Protein AF-A0A7V8B0W5-F1 (afdb_monomer_lite)

pLDDT: mean 86.21, std 17.68, range [22.11, 98.44]

Sequence (234 aa):
MDTPLQASGVALNSQSFADGLKARSLDRKLLKKERTKYLLLTAATNLLSREPSAKISIEKVLEETGLSRGTFYNHYKDVDGLLVNLLETFLNMTWGSREPIRKKTGEVNAYQLLYETNLAFCYAYREHSHIYALFNEISSTNKGLIRIREQMNNDWVARNVKHIEKRRQNSFDTIERCQIEGKFRMLIAMTIETLRERFVHGDAFLVERYEELEDLASALSEIWWKIISEYYTI

Structure (mmCIF, N/CA/C/O backbone):
data_AF-A0A7V8B0W5-F1
#
_entry.id   AF-A0A7V8B0W5-F1
#
loop_
_atom_site.group_PDB
_atom_site.id
_atom_site.type_symbol
_atom_site.label_atom_id
_atom_site.label_alt_id
_atom_site.label_comp_id
_atom_site.label_asym_id
_atom_site.label_entity_id
_atom_site.label_seq_id
_atom_site.pdbx_PDB_ins_code
_atom_site.Cartn_x
_atom_site.Cartn_y
_atom_site.Cartn_z
_atom_site.occupancy
_atom_site.B_iso_or_equiv
_atom_site.auth_seq_id
_atom_site.auth_comp_id
_atom_site.auth_asym_id
_atom_site.auth_atom_id
_atom_site.pdbx_PDB_model_num
ATOM 1 N N . MET A 1 1 ? -7.060 -26.012 -0.644 1.00 26.92 1 MET A N 1
ATOM 2 C CA . MET A 1 1 ? -5.776 -26.028 0.091 1.00 26.92 1 MET A CA 1
ATOM 3 C C . MET A 1 1 ? -4.899 -25.054 -0.655 1.00 26.92 1 MET A C 1
ATOM 5 O O . MET A 1 1 ? -4.290 -25.437 -1.644 1.00 26.92 1 MET A O 1
ATOM 9 N N . ASP A 1 2 ? -4.957 -23.790 -0.255 1.00 27.38 2 ASP A N 1
ATOM 10 C CA . ASP A 1 2 ? -4.338 -22.701 -1.002 1.00 27.38 2 ASP A CA 1
ATOM 11 C C . ASP A 1 2 ? -2.894 -22.564 -0.542 1.00 27.38 2 ASP A C 1
ATOM 13 O O . ASP A 1 2 ? -2.599 -22.112 0.565 1.00 27.38 2 ASP A O 1
ATOM 17 N N . THR A 1 3 ? -1.984 -23.057 -1.374 1.00 22.11 3 THR A N 1
ATOM 18 C CA . THR A 1 3 ? -0.550 -22.871 -1.192 1.00 22.11 3 THR A CA 1
ATOM 19 C C . THR A 1 3 ? -0.257 -21.373 -1.305 1.00 22.11 3 THR A C 1
ATOM 21 O O . THR A 1 3 ? -0.639 -20.777 -2.314 1.00 22.11 3 THR A O 1
ATOM 24 N N . PRO A 1 4 ? 0.422 -20.736 -0.334 1.00 26.20 4 PRO A N 1
ATOM 25 C CA . PRO A 1 4 ? 0.836 -19.349 -0.485 1.00 26.20 4 PRO A CA 1
ATOM 26 C C . PRO A 1 4 ? 1.721 -19.249 -1.728 1.00 26.20 4 PRO A C 1
ATOM 28 O O . PRO A 1 4 ? 2.765 -19.908 -1.783 1.00 26.20 4 PRO A O 1
ATOM 31 N N . LEU A 1 5 ? 1.318 -18.459 -2.730 1.00 29.61 5 LEU A N 1
ATOM 32 C CA . LEU A 1 5 ? 2.209 -18.115 -3.833 1.00 29.61 5 LEU A CA 1
ATOM 33 C C . LEU A 1 5 ? 3.420 -17.401 -3.224 1.00 29.61 5 LEU A C 1
ATOM 35 O O . LEU A 1 5 ? 3.357 -16.231 -2.846 1.00 29.61 5 LEU A O 1
ATOM 39 N N . GLN A 1 6 ? 4.544 -18.108 -3.129 1.00 28.95 6 GLN A N 1
ATOM 40 C CA . GLN A 1 6 ? 5.846 -17.487 -2.929 1.00 28.95 6 GLN A CA 1
ATOM 41 C C . GLN A 1 6 ? 6.223 -16.791 -4.243 1.00 28.95 6 GLN A C 1
ATOM 43 O O . GLN A 1 6 ? 6.986 -17.316 -5.058 1.00 28.95 6 GLN A O 1
ATOM 48 N N . ALA A 1 7 ? 5.630 -15.615 -4.472 1.00 32.75 7 ALA A N 1
ATOM 49 C CA . ALA A 1 7 ? 5.975 -14.735 -5.579 1.00 32.75 7 ALA A CA 1
ATOM 50 C C . ALA A 1 7 ? 7.487 -14.467 -5.530 1.00 32.75 7 ALA A C 1
ATOM 52 O O . ALA A 1 7 ? 8.058 -14.031 -4.528 1.00 32.75 7 ALA A O 1
ATOM 53 N N . SER A 1 8 ? 8.174 -14.851 -6.599 1.00 33.59 8 SER A N 1
ATOM 54 C CA . SER A 1 8 ? 9.585 -15.227 -6.555 1.00 33.59 8 SER A CA 1
ATOM 55 C C . SER A 1 8 ? 10.574 -14.060 -6.676 1.00 33.59 8 SER A C 1
ATOM 57 O O . SER A 1 8 ? 11.684 -14.230 -7.190 1.00 33.59 8 SER A O 1
ATOM 59 N N . GLY A 1 9 ? 10.195 -12.915 -6.113 1.00 35.00 9 GLY A N 1
ATOM 60 C CA . GLY A 1 9 ? 10.903 -11.637 -6.195 1.00 35.00 9 GLY A CA 1
ATOM 61 C C . GLY A 1 9 ? 10.255 -10.538 -5.348 1.00 35.00 9 GLY A C 1
ATOM 62 O O . GLY A 1 9 ? 10.933 -9.601 -4.925 1.00 35.00 9 GLY A O 1
ATOM 63 N N . VAL A 1 10 ? 8.976 -10.699 -5.004 1.00 37.47 10 VAL A N 1
ATOM 64 C CA . VAL A 1 10 ? 8.269 -9.903 -4.002 1.00 37.47 10 VAL A CA 1
ATOM 65 C C . VAL A 1 10 ? 7.657 -10.878 -3.014 1.00 37.47 10 VAL A C 1
ATOM 67 O O . VAL A 1 10 ? 6.724 -11.592 -3.360 1.00 37.47 10 VAL A O 1
ATOM 70 N N . ALA A 1 11 ? 8.157 -10.911 -1.780 1.00 35.81 11 ALA A N 1
ATOM 71 C CA . ALA A 1 11 ? 7.399 -11.527 -0.704 1.00 35.81 11 ALA A CA 1
ATOM 72 C C . ALA A 1 11 ? 6.159 -10.650 -0.501 1.00 35.81 11 ALA A C 1
ATOM 74 O O . ALA A 1 11 ? 6.195 -9.669 0.241 1.00 35.81 11 ALA A O 1
ATOM 75 N N . LEU A 1 12 ? 5.073 -10.969 -1.208 1.00 43.28 12 LEU A N 1
ATOM 76 C CA . LEU A 1 12 ? 3.749 -10.697 -0.686 1.00 43.28 12 LEU A CA 1
ATOM 77 C C . LEU A 1 12 ? 3.740 -11.416 0.650 1.00 43.28 12 LEU A C 1
ATOM 79 O O . LEU A 1 12 ? 3.829 -12.643 0.699 1.00 43.28 12 LEU A O 1
ATOM 83 N N . ASN A 1 13 ? 3.803 -10.651 1.733 1.00 43.72 13 ASN A N 1
ATOM 84 C CA . ASN A 1 13 ? 3.698 -11.229 3.054 1.00 43.72 13 ASN A CA 1
ATOM 85 C C . ASN A 1 13 ? 2.380 -12.008 3.035 1.00 43.72 13 ASN A C 1
ATOM 87 O O . ASN A 1 13 ? 1.325 -11.409 2.867 1.00 43.72 13 ASN A O 1
ATOM 91 N N . SER A 1 14 ? 2.438 -13.339 3.128 1.00 38.09 14 SER A N 1
ATOM 92 C CA . SER A 1 14 ? 1.258 -14.210 2.992 1.00 38.09 14 SER A CA 1
ATOM 93 C C . SER A 1 14 ? 0.263 -14.038 4.143 1.00 38.09 14 SER A C 1
ATOM 95 O O . SER A 1 14 ? -0.734 -14.745 4.237 1.00 38.09 14 SER A O 1
ATOM 97 N N . GLN A 1 15 ? 0.583 -13.138 5.067 1.00 54.34 15 GLN A N 1
ATOM 98 C CA . GLN A 1 15 ? -0.247 -12.716 6.161 1.00 54.34 15 GLN A CA 1
ATOM 99 C C . GLN A 1 15 ? -0.965 -11.434 5.735 1.00 54.34 15 GLN A C 1
ATOM 101 O O . GLN A 1 15 ? -0.315 -10.412 5.505 1.00 54.34 15 GLN A O 1
ATOM 106 N N . SER A 1 16 ? -2.297 -11.496 5.664 1.00 76.56 16 SER A N 1
ATOM 107 C CA . SER A 1 16 ? -3.157 -10.323 5.483 1.00 76.56 16 SER A CA 1
ATOM 108 C C . SER A 1 16 ? -2.696 -9.185 6.400 1.00 76.56 16 SER A C 1
ATOM 110 O O . SER A 1 16 ? -2.317 -9.420 7.552 1.00 76.56 16 SER A O 1
ATOM 112 N N . PHE A 1 17 ? -2.744 -7.938 5.922 1.00 87.06 17 PHE A N 1
ATOM 113 C CA . PHE A 1 17 ? -2.426 -6.761 6.738 1.00 87.06 17 PHE A CA 1
ATOM 114 C C . PHE A 1 17 ? -3.117 -6.799 8.116 1.00 87.06 17 PHE A C 1
ATOM 116 O O . PHE A 1 17 ? -2.477 -6.535 9.138 1.00 87.06 17 PHE A O 1
ATOM 123 N N . ALA A 1 18 ? -4.387 -7.218 8.160 1.00 87.56 18 ALA A N 1
ATOM 124 C CA . ALA A 1 18 ? -5.150 -7.366 9.397 1.00 87.56 18 ALA A CA 1
ATOM 125 C C . ALA A 1 18 ? -4.542 -8.415 10.345 1.00 87.56 18 ALA A C 1
ATOM 127 O O . ALA A 1 18 ? -4.432 -8.176 11.549 1.00 87.56 18 ALA A O 1
ATOM 128 N N . ASP A 1 19 ? -4.081 -9.548 9.814 1.00 89.19 19 ASP A N 1
ATOM 129 C CA . ASP A 1 19 ? -3.427 -10.593 10.603 1.00 89.19 19 ASP A CA 1
ATOM 130 C C . ASP A 1 19 ? -2.073 -10.123 11.144 1.00 89.19 19 ASP A C 1
ATOM 132 O O . ASP A 1 19 ? -1.725 -10.428 12.286 1.00 89.19 19 ASP A O 1
ATOM 136 N N . GLY A 1 20 ? -1.326 -9.339 10.362 1.00 90.62 20 GLY A N 1
ATOM 137 C CA . GLY A 1 20 ? -0.073 -8.727 10.804 1.00 90.62 20 GLY A CA 1
ATOM 138 C C . GLY A 1 20 ? -0.286 -7.742 11.959 1.00 90.62 20 GLY A C 1
ATOM 139 O O . GLY A 1 20 ? 0.453 -7.768 12.948 1.00 90.62 20 GLY A O 1
ATOM 140 N N . LEU A 1 21 ? -1.329 -6.908 11.880 1.00 94.50 21 LEU A N 1
ATOM 141 C CA . LEU A 1 21 ? -1.732 -6.028 12.981 1.00 94.50 21 LEU A CA 1
ATOM 142 C C . LEU A 1 21 ? -2.160 -6.835 14.214 1.00 94.50 21 LEU A C 1
ATOM 144 O O . LEU A 1 21 ? -1.705 -6.551 15.325 1.00 94.50 21 LEU A O 1
ATOM 148 N N . LYS A 1 22 ? -2.975 -7.877 14.023 1.00 94.62 22 LYS A N 1
ATOM 149 C CA . LYS A 1 22 ? -3.442 -8.754 15.101 1.00 94.62 22 LYS A CA 1
ATOM 150 C C . LYS A 1 22 ? -2.287 -9.481 15.788 1.00 94.62 22 LYS A C 1
ATOM 152 O O . LYS A 1 22 ? -2.252 -9.560 17.011 1.00 94.62 22 LYS A O 1
ATOM 157 N N . ALA A 1 23 ? -1.303 -9.964 15.035 1.00 94.25 23 ALA A N 1
ATOM 158 C CA . ALA A 1 23 ? -0.110 -10.580 15.606 1.00 94.25 23 ALA A CA 1
ATOM 159 C C . ALA A 1 23 ? 0.657 -9.591 16.501 1.00 94.25 23 ALA A C 1
ATOM 161 O O . ALA A 1 23 ? 1.022 -9.931 17.627 1.00 94.25 23 ALA A O 1
ATOM 162 N N . ARG A 1 24 ? 0.827 -8.338 16.054 1.00 95.12 24 ARG A N 1
ATOM 163 C CA . ARG A 1 24 ? 1.472 -7.287 16.860 1.00 95.12 24 ARG A CA 1
ATOM 164 C C . ARG A 1 24 ? 0.649 -6.876 18.080 1.00 95.12 24 ARG A C 1
ATOM 166 O O . ARG A 1 24 ? 1.225 -6.572 19.118 1.00 95.12 24 ARG A O 1
ATOM 173 N N . SER A 1 25 ? -0.681 -6.897 18.015 1.00 96.56 25 SER A N 1
ATOM 174 C CA . SER A 1 25 ? -1.512 -6.601 19.193 1.00 96.56 25 SER A CA 1
ATOM 175 C C . SER A 1 25 ? -1.382 -7.666 20.293 1.00 96.56 25 SER A C 1
ATOM 177 O O . SER A 1 25 ? -1.556 -7.363 21.476 1.00 96.56 25 SER A O 1
ATOM 179 N N . LEU A 1 26 ? -0.995 -8.892 19.928 1.00 96.19 26 LEU A N 1
ATOM 180 C CA . LEU A 1 26 ? -0.780 -10.012 20.846 1.00 96.19 26 LEU A CA 1
ATOM 181 C C . LEU A 1 26 ? 0.686 -10.186 21.287 1.00 96.19 26 LEU A C 1
ATOM 183 O O . LEU A 1 26 ? 0.944 -10.922 22.245 1.00 96.19 26 LEU A O 1
ATOM 187 N N . ASP A 1 27 ? 1.641 -9.501 20.652 1.00 96.62 27 ASP A N 1
ATOM 188 C CA . ASP A 1 27 ? 3.070 -9.656 20.937 1.00 96.62 27 ASP A CA 1
ATOM 189 C C . ASP A 1 27 ? 3.451 -9.086 22.311 1.00 96.62 27 ASP A C 1
ATOM 191 O O . ASP A 1 27 ? 3.553 -7.876 22.518 1.00 96.62 27 ASP A O 1
ATOM 195 N N . ARG A 1 28 ? 3.716 -9.982 23.267 1.00 94.75 28 ARG A N 1
ATOM 196 C CA . ARG A 1 28 ? 4.078 -9.629 24.648 1.00 94.75 28 ARG A CA 1
ATOM 197 C C . ARG A 1 28 ? 5.416 -8.899 24.776 1.00 94.75 28 ARG A C 1
ATOM 199 O O . ARG A 1 28 ? 5.670 -8.353 25.847 1.00 94.75 28 ARG A O 1
ATOM 206 N N . LYS A 1 29 ? 6.252 -8.879 23.733 1.00 97.00 29 LYS A N 1
ATOM 207 C CA . LYS A 1 29 ? 7.485 -8.079 23.705 1.00 97.00 29 LYS A CA 1
ATOM 208 C C . LYS A 1 29 ? 7.197 -6.587 23.536 1.00 97.00 29 LYS A C 1
ATOM 210 O O . LYS A 1 29 ? 8.013 -5.771 23.951 1.00 97.00 29 LYS A O 1
ATOM 215 N N . LEU A 1 30 ? 6.050 -6.233 22.954 1.00 96.06 30 LEU A N 1
ATOM 216 C CA . LEU A 1 30 ? 5.632 -4.848 22.769 1.00 96.06 30 LEU A CA 1
ATOM 217 C C . LEU A 1 30 ? 5.003 -4.276 24.041 1.00 96.06 30 LEU A C 1
ATOM 219 O O . LEU A 1 30 ? 4.295 -4.959 24.798 1.00 96.06 30 LEU A O 1
ATOM 223 N N . LEU A 1 31 ? 5.205 -2.974 24.250 1.00 97.12 31 LEU A N 1
ATOM 224 C CA . LEU A 1 31 ? 4.596 -2.267 25.371 1.00 97.12 31 LEU A CA 1
ATOM 225 C C . LEU A 1 31 ? 3.069 -2.355 25.279 1.00 97.12 31 LEU A C 1
ATOM 227 O O . LEU A 1 31 ? 2.489 -2.407 24.194 1.00 97.12 31 LEU A O 1
ATOM 231 N N . LYS A 1 32 ? 2.378 -2.307 26.429 1.00 95.94 32 LYS A N 1
ATOM 232 C CA . LYS A 1 32 ? 0.901 -2.315 26.461 1.00 95.94 32 LYS A CA 1
ATOM 233 C C . LYS A 1 32 ? 0.317 -1.234 25.544 1.00 95.94 32 LYS A C 1
ATOM 235 O O . LYS A 1 32 ? -0.623 -1.510 24.812 1.00 95.94 32 LYS A O 1
ATOM 240 N N . LYS A 1 33 ? 0.917 -0.038 25.542 1.00 96.31 33 LYS A N 1
ATOM 241 C CA . LYS A 1 33 ? 0.520 1.075 24.668 1.00 96.31 33 LYS A CA 1
ATOM 242 C C . LYS A 1 33 ? 0.594 0.682 23.182 1.00 96.31 33 LYS A C 1
ATOM 244 O O . LYS A 1 33 ? -0.335 0.928 22.424 1.00 96.31 33 LYS A O 1
ATOM 249 N N . GLU A 1 34 ? 1.667 0.037 22.751 1.00 97.00 34 GLU A N 1
ATOM 250 C CA . GLU A 1 34 ? 1.821 -0.374 21.351 1.00 97.00 34 GLU A CA 1
ATOM 251 C C . GLU A 1 34 ? 0.843 -1.485 20.976 1.00 97.00 34 GLU A C 1
ATOM 253 O O . GLU A 1 34 ? 0.198 -1.413 19.934 1.00 97.00 34 GLU A O 1
ATOM 258 N N . ARG A 1 35 ? 0.653 -2.474 21.853 1.00 98.00 35 ARG A N 1
ATOM 259 C CA . ARG A 1 35 ? -0.341 -3.531 21.637 1.00 98.00 35 ARG A CA 1
ATOM 260 C C . ARG A 1 35 ? -1.757 -2.979 21.488 1.00 98.00 35 ARG A C 1
ATOM 262 O O . ARG A 1 35 ? -2.458 -3.359 20.554 1.00 98.00 35 ARG A O 1
ATOM 269 N N . THR A 1 36 ? -2.155 -2.043 22.352 1.00 97.88 36 THR A N 1
ATOM 270 C CA . THR A 1 36 ? -3.461 -1.371 22.258 1.00 97.88 36 THR A CA 1
ATOM 271 C C . THR A 1 36 ? -3.595 -0.578 20.960 1.00 97.88 36 THR A C 1
ATOM 273 O O . THR A 1 36 ? -4.642 -0.637 20.321 1.00 97.88 36 THR A O 1
ATOM 276 N N . LYS A 1 37 ? -2.532 0.108 20.519 1.00 98.19 37 LYS A N 1
ATOM 277 C CA . LYS A 1 37 ? -2.500 0.776 19.211 1.00 98.19 37 LYS A CA 1
ATOM 278 C C . LYS A 1 37 ? -2.808 -0.217 18.083 1.00 98.19 37 LYS A C 1
ATOM 280 O O . LYS A 1 37 ? -3.709 0.028 17.290 1.00 98.19 37 LYS A O 1
ATOM 285 N N . TYR A 1 38 ? -2.112 -1.354 18.030 1.00 98.06 38 TYR A N 1
ATOM 286 C CA . TYR A 1 38 ? -2.356 -2.368 16.997 1.00 98.06 38 TYR A CA 1
ATOM 287 C C . TYR A 1 38 ? -3.743 -3.008 17.096 1.00 98.06 38 TYR A C 1
ATOM 289 O O . TYR A 1 38 ? -4.329 -3.327 16.065 1.00 98.06 38 TYR A O 1
ATOM 297 N N . LEU A 1 39 ? -4.302 -3.154 18.300 1.00 98.00 39 LEU A N 1
ATOM 298 C CA . LEU A 1 39 ? -5.679 -3.616 18.487 1.00 98.00 39 LEU A CA 1
ATOM 299 C C . LEU A 1 39 ? -6.693 -2.639 17.867 1.00 98.00 39 LEU A C 1
ATOM 301 O O . LEU A 1 39 ? -7.565 -3.068 17.118 1.00 98.00 39 LEU A O 1
ATOM 305 N N . LEU A 1 40 ? -6.536 -1.334 18.116 1.00 98.44 40 LEU A N 1
ATOM 306 C CA . LEU A 1 40 ? -7.377 -0.288 17.520 1.00 98.44 40 LEU A CA 1
ATOM 307 C C . LEU A 1 40 ? -7.256 -0.267 15.987 1.00 98.44 40 LEU A C 1
ATOM 309 O O . LEU A 1 40 ? -8.266 -0.188 15.290 1.00 98.44 40 LEU A O 1
ATOM 313 N N . LEU A 1 41 ? -6.036 -0.401 15.455 1.00 97.88 41 LEU A N 1
ATOM 314 C CA . LEU A 1 41 ? -5.799 -0.502 14.009 1.00 97.88 41 LEU A CA 1
ATOM 315 C C . LEU A 1 41 ? -6.428 -1.764 13.399 1.00 97.88 41 LEU A C 1
ATOM 317 O O . LEU A 1 41 ? -6.996 -1.699 12.310 1.00 97.88 41 LEU A O 1
ATOM 321 N N . THR A 1 42 ? -6.353 -2.900 14.100 1.00 96.94 42 THR A N 1
ATOM 322 C CA . THR A 1 42 ? -6.979 -4.163 13.670 1.00 96.94 42 THR A CA 1
ATOM 323 C C . THR A 1 42 ? -8.493 -3.989 13.575 1.00 96.94 42 THR A C 1
ATOM 325 O O . THR A 1 42 ? -9.085 -4.344 12.561 1.00 96.94 42 THR A O 1
ATOM 328 N N . ALA A 1 43 ? -9.115 -3.380 14.588 1.00 96.62 43 ALA A N 1
ATOM 329 C CA . ALA A 1 43 ? -10.551 -3.119 14.598 1.00 96.62 43 ALA A CA 1
ATOM 330 C C . ALA A 1 43 ? -10.995 -2.201 13.451 1.00 96.62 43 ALA A C 1
ATOM 332 O O . ALA A 1 43 ? -11.932 -2.534 12.731 1.00 96.62 43 ALA A O 1
ATOM 333 N N . ALA A 1 44 ? -10.291 -1.088 13.225 1.00 96.31 44 ALA A N 1
ATOM 334 C CA . ALA A 1 44 ? -10.581 -0.205 12.096 1.00 96.31 44 ALA A CA 1
ATOM 335 C C . ALA A 1 44 ? -10.419 -0.916 10.741 1.00 96.31 44 ALA A C 1
ATOM 337 O O . ALA A 1 44 ? -11.265 -0.757 9.866 1.00 96.31 44 ALA A O 1
ATOM 338 N N . THR A 1 45 ? -9.387 -1.751 10.584 1.00 94.75 45 THR A N 1
ATOM 339 C CA . THR A 1 45 ? -9.175 -2.548 9.362 1.00 94.75 45 THR A CA 1
ATOM 340 C C . THR A 1 45 ? -10.327 -3.529 9.126 1.00 94.75 45 THR A C 1
ATOM 342 O O . THR A 1 45 ? -10.852 -3.612 8.018 1.00 94.75 45 THR A O 1
ATOM 345 N N . ASN A 1 46 ? -10.772 -4.232 10.171 1.00 93.38 46 ASN A N 1
ATOM 346 C CA . ASN A 1 46 ? -11.897 -5.161 10.080 1.00 93.38 46 ASN A CA 1
ATOM 347 C C . ASN A 1 46 ? -13.205 -4.448 9.714 1.00 93.38 46 ASN A C 1
ATOM 349 O O . ASN A 1 46 ? -13.967 -4.953 8.892 1.00 93.38 46 ASN A O 1
ATOM 353 N N . LEU A 1 47 ? -13.457 -3.274 10.300 1.00 94.25 47 LEU A N 1
ATOM 354 C CA . LEU A 1 47 ? -14.638 -2.470 9.990 1.00 94.25 47 LEU A CA 1
ATOM 355 C C . LEU A 1 47 ? -14.632 -1.994 8.531 1.00 94.25 47 LEU A C 1
ATOM 357 O O . LEU A 1 47 ? -15.644 -2.146 7.858 1.00 94.25 47 LEU A O 1
ATOM 361 N N . LEU A 1 48 ? -13.497 -1.502 8.019 1.00 91.75 48 LEU A N 1
ATOM 362 C CA . LEU A 1 48 ? -13.364 -1.092 6.612 1.00 91.75 48 LEU A CA 1
ATOM 363 C C . LEU A 1 48 ? -13.573 -2.257 5.638 1.00 91.75 48 LEU A C 1
ATOM 365 O O . LEU A 1 48 ? -14.100 -2.059 4.550 1.00 91.75 48 LEU A O 1
ATOM 369 N N . SER A 1 49 ? -13.161 -3.466 6.019 1.00 89.50 49 SER A N 1
ATOM 370 C CA . SER A 1 49 ? -13.351 -4.664 5.197 1.00 89.50 49 SER A CA 1
ATOM 371 C C . SER A 1 49 ? -14.819 -5.112 5.155 1.00 89.50 49 SER A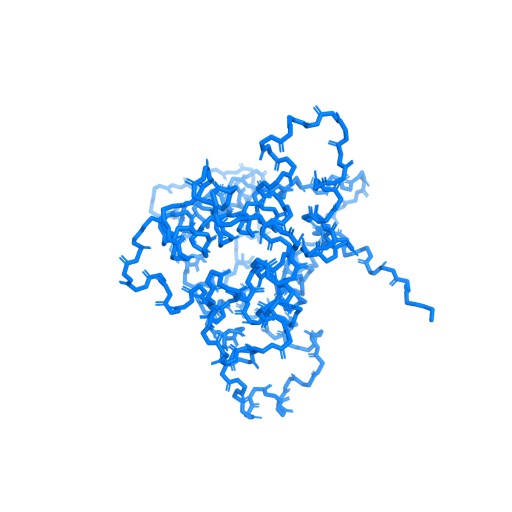 C 1
ATOM 373 O O . SER A 1 49 ? -15.334 -5.443 4.089 1.00 89.50 49 SER A O 1
ATOM 375 N N . ARG A 1 50 ? -15.523 -5.083 6.298 1.00 90.12 50 ARG A N 1
ATOM 376 C CA . ARG A 1 50 ? -16.940 -5.490 6.383 1.00 90.12 50 ARG A CA 1
ATOM 377 C C . ARG A 1 50 ? -17.908 -4.436 5.853 1.00 90.12 50 ARG A C 1
ATOM 379 O O . ARG A 1 50 ? -18.950 -4.790 5.312 1.00 90.12 50 ARG A O 1
ATOM 386 N N . GLU A 1 51 ? -17.582 -3.159 6.026 1.00 88.00 51 GLU A N 1
ATOM 387 C CA . GLU A 1 51 ? -18.442 -2.034 5.661 1.00 88.00 51 GLU A CA 1
ATOM 388 C C . GLU A 1 51 ? -17.659 -0.965 4.866 1.00 88.00 51 GLU A C 1
ATOM 390 O O . GLU A 1 51 ? -17.455 0.142 5.370 1.00 88.00 51 GLU A O 1
ATOM 395 N N . PRO A 1 52 ? -17.232 -1.238 3.613 1.00 78.88 52 PRO A N 1
ATOM 396 C CA . PRO A 1 52 ? -16.337 -0.343 2.863 1.00 78.88 52 PRO A CA 1
ATOM 397 C C . PRO A 1 52 ? -16.872 1.075 2.631 1.00 78.88 52 PRO A C 1
ATOM 399 O O . PRO A 1 52 ? -16.094 2.010 2.474 1.00 78.88 52 PRO A O 1
ATOM 402 N N . SER A 1 53 ? -18.197 1.247 2.606 1.00 77.38 53 SER A N 1
ATOM 403 C CA . SER A 1 53 ? -18.855 2.549 2.422 1.00 77.38 53 SER A CA 1
ATOM 404 C C . SER A 1 53 ? -19.267 3.219 3.736 1.00 77.38 53 SER A C 1
ATOM 406 O O . SER A 1 53 ? -19.787 4.335 3.716 1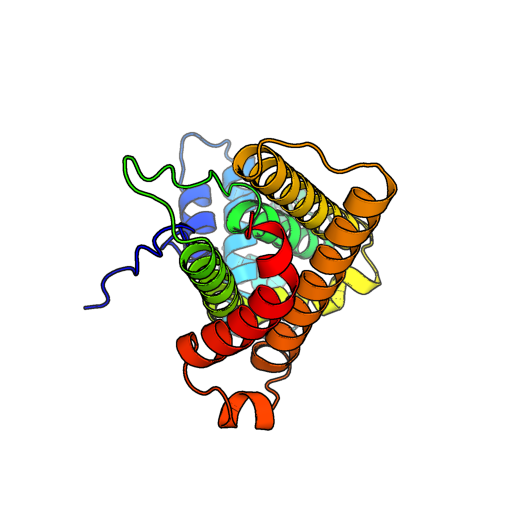.00 77.38 53 SER A O 1
ATOM 408 N N . ALA A 1 54 ? -19.107 2.548 4.881 1.00 80.31 54 ALA A N 1
ATOM 409 C CA . ALA A 1 54 ? -19.534 3.102 6.154 1.00 80.31 54 ALA A CA 1
ATOM 410 C C . ALA A 1 54 ? -18.458 4.003 6.751 1.00 80.31 54 ALA A C 1
ATOM 412 O O . ALA A 1 54 ? -17.280 3.655 6.836 1.00 80.31 54 ALA A O 1
ATOM 413 N N . LYS A 1 55 ? -18.894 5.148 7.276 1.00 86.69 55 LYS A N 1
ATOM 414 C CA . LYS A 1 55 ? -18.020 6.002 8.070 1.00 86.69 55 LYS A CA 1
ATOM 415 C C . LYS A 1 55 ? -17.624 5.275 9.356 1.00 86.69 55 LYS A C 1
ATOM 417 O O . LYS A 1 55 ? -18.483 4.875 10.148 1.00 86.69 55 LYS A O 1
ATOM 422 N N . ILE A 1 56 ? -16.320 5.136 9.575 1.00 93.62 56 ILE A N 1
ATOM 423 C CA . ILE A 1 56 ? -15.775 4.621 10.831 1.00 93.62 56 ILE A CA 1
ATOM 424 C C . ILE A 1 56 ? -16.017 5.659 11.934 1.00 93.62 56 ILE A C 1
ATOM 426 O O . ILE A 1 56 ? -15.768 6.850 11.746 1.00 93.62 56 ILE A O 1
ATOM 430 N N . SER A 1 57 ? -16.504 5.210 13.091 1.00 95.56 57 SER A N 1
ATOM 431 C CA . SER A 1 57 ? -16.694 6.039 14.285 1.00 95.56 57 SER A CA 1
ATOM 432 C C . SER A 1 57 ? -15.909 5.483 15.470 1.00 95.56 57 SER A C 1
ATOM 434 O O . SER A 1 57 ? -15.523 4.312 15.483 1.00 95.56 57 SER A O 1
ATOM 436 N N . ILE A 1 58 ? -15.690 6.322 16.485 1.00 97.50 58 ILE A N 1
ATOM 437 C CA . ILE A 1 58 ? -15.052 5.897 17.736 1.00 97.50 58 ILE A CA 1
ATOM 438 C C . ILE A 1 58 ? -15.893 4.792 18.387 1.00 97.50 58 ILE A C 1
ATOM 440 O O . ILE A 1 58 ? -15.341 3.782 18.804 1.00 97.50 58 ILE A O 1
ATOM 444 N N . GLU A 1 59 ? -17.218 4.942 18.417 1.00 97.38 59 GLU A N 1
ATOM 445 C CA . GLU A 1 59 ? -18.159 3.973 18.988 1.00 97.38 59 GLU A CA 1
ATOM 446 C C . GLU A 1 59 ? -17.994 2.585 18.366 1.00 97.38 59 GLU A C 1
ATOM 448 O O . GLU A 1 59 ? -17.754 1.630 19.099 1.00 97.38 59 GLU A O 1
ATOM 453 N N . LYS A 1 60 ? -18.000 2.484 17.029 1.00 96.69 60 LYS A N 1
ATOM 454 C CA . LYS A 1 60 ? -17.823 1.203 16.326 1.00 96.69 60 LYS A CA 1
ATOM 455 C C . LYS A 1 60 ? -16.476 0.550 16.642 1.00 96.69 60 LYS A C 1
ATOM 457 O O . LYS A 1 60 ? -16.391 -0.660 16.833 1.00 96.69 60 LYS A O 1
ATOM 462 N N . VAL A 1 61 ? -15.406 1.345 16.721 1.00 97.50 61 VAL A N 1
ATOM 463 C CA . VAL A 1 61 ? -14.069 0.837 17.079 1.00 97.50 61 VAL A CA 1
ATOM 464 C C . VAL A 1 61 ? -14.038 0.340 18.528 1.00 97.50 61 VAL A C 1
ATOM 466 O O . VAL A 1 61 ? -13.408 -0.676 18.827 1.00 97.50 61 VAL A O 1
ATOM 469 N N . LEU A 1 62 ? -14.707 1.033 19.449 1.00 97.69 62 LEU A N 1
ATOM 470 C CA . LEU A 1 62 ? -14.790 0.618 20.849 1.00 97.69 62 LEU A CA 1
ATOM 471 C C . LEU A 1 62 ? -15.642 -0.640 21.028 1.00 97.69 62 LEU A C 1
ATOM 473 O O . LEU A 1 62 ? -15.252 -1.508 21.802 1.00 97.69 62 LEU A O 1
ATOM 477 N N . GLU A 1 63 ? -16.742 -0.770 20.288 1.00 96.88 63 GLU A N 1
ATOM 478 C CA . GLU A 1 63 ? -17.574 -1.978 20.251 1.00 96.88 63 GLU A CA 1
ATOM 479 C C . GLU A 1 63 ? -16.776 -3.196 19.763 1.00 96.88 63 GLU A C 1
ATOM 481 O O . GLU A 1 63 ? -16.794 -4.237 20.414 1.00 96.88 63 GLU A O 1
ATOM 486 N N . GLU A 1 64 ? -15.996 -3.047 18.686 1.00 95.44 64 GLU A N 1
ATOM 487 C CA . GLU A 1 64 ? -15.153 -4.124 18.141 1.00 95.44 64 GLU A CA 1
ATOM 488 C C . GLU A 1 64 ? -14.024 -4.541 19.106 1.00 95.44 64 GLU A C 1
ATOM 490 O O . GLU A 1 64 ? -13.606 -5.698 19.128 1.00 95.44 64 GLU A O 1
ATOM 495 N N . THR A 1 65 ? -13.494 -3.602 19.901 1.00 96.62 65 THR A N 1
ATOM 496 C CA . THR A 1 65 ? -12.324 -3.846 20.769 1.00 96.62 65 THR A CA 1
ATOM 497 C C . THR A 1 65 ? -12.657 -4.126 22.233 1.00 96.62 65 THR A C 1
ATOM 499 O O . THR A 1 65 ? -11.797 -4.628 22.960 1.00 96.62 65 THR A O 1
ATOM 502 N N . GLY A 1 66 ? -13.853 -3.761 22.698 1.00 97.12 66 GLY A N 1
ATOM 503 C CA . GLY A 1 66 ? -14.237 -3.786 24.113 1.00 97.12 66 GLY A CA 1
ATOM 504 C C . GLY A 1 66 ? -13.495 -2.766 24.991 1.00 97.12 66 GLY A C 1
ATOM 505 O O . GLY A 1 66 ? -13.507 -2.878 26.218 1.00 97.12 66 GLY A O 1
ATOM 506 N N . LEU A 1 67 ? -12.803 -1.788 24.396 1.00 97.50 67 LEU A N 1
ATOM 507 C CA . LEU A 1 67 ? -12.051 -0.772 25.135 1.00 97.50 67 LEU A CA 1
ATOM 508 C C . LEU A 1 67 ? -12.957 0.364 25.631 1.00 97.50 67 LEU A C 1
ATOM 510 O O . LEU A 1 67 ? -14.046 0.607 25.121 1.00 97.50 67 LEU A O 1
ATOM 514 N N . SER A 1 68 ? -12.479 1.117 26.624 1.00 97.75 68 SER A N 1
ATOM 515 C CA . SER A 1 68 ? -13.159 2.340 27.066 1.00 97.75 68 SER A CA 1
ATOM 516 C C . SER A 1 68 ? -12.814 3.534 26.172 1.00 97.75 68 SER A C 1
ATOM 518 O O . SER A 1 68 ? -11.707 3.618 25.630 1.00 97.75 68 SER A O 1
ATOM 520 N N . ARG A 1 69 ? -13.705 4.535 26.121 1.00 97.56 69 ARG A N 1
ATOM 521 C CA . ARG A 1 69 ? -13.436 5.834 25.471 1.00 97.56 69 ARG A CA 1
ATOM 522 C C . ARG A 1 69 ? -12.134 6.474 25.957 1.00 97.56 69 ARG A C 1
ATOM 524 O O . ARG A 1 69 ? -11.328 6.913 25.146 1.00 97.56 69 ARG A O 1
ATOM 531 N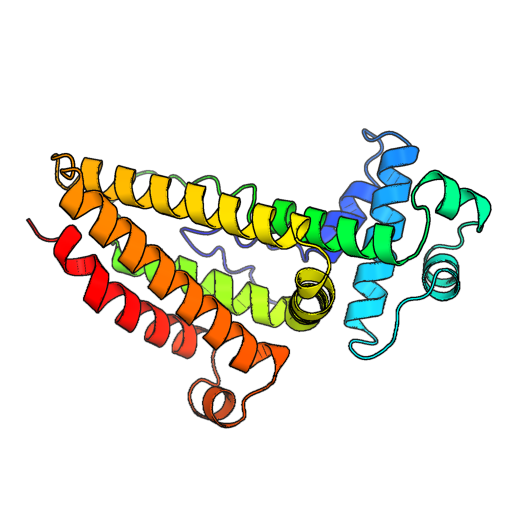 N . GLY A 1 70 ? -11.883 6.463 27.269 1.00 97.56 70 GLY A N 1
ATOM 532 C CA . GLY A 1 70 ? -10.642 7.002 27.837 1.00 97.56 70 GLY A CA 1
ATOM 533 C C . GLY A 1 70 ? -9.391 6.285 27.320 1.00 97.56 70 GLY A C 1
ATOM 534 O O . GLY A 1 70 ? -8.361 6.915 27.110 1.00 97.56 70 GLY A O 1
ATOM 535 N N . THR A 1 71 ? -9.485 4.980 27.038 1.00 96.88 71 THR A N 1
ATOM 536 C CA . THR A 1 71 ? -8.374 4.245 26.422 1.00 96.88 71 THR A CA 1
ATOM 537 C C . THR A 1 71 ? -8.139 4.700 24.989 1.00 96.88 71 THR A C 1
ATOM 539 O O . THR A 1 71 ? -6.991 4.943 24.644 1.00 96.88 71 THR A O 1
ATOM 542 N N . PHE A 1 72 ? -9.184 4.887 24.177 1.00 98.38 72 PHE A N 1
ATOM 543 C CA . PHE A 1 72 ? -9.034 5.425 22.820 1.00 98.38 72 PHE A CA 1
ATOM 544 C C . PHE A 1 72 ? -8.318 6.780 22.821 1.00 98.38 72 PHE A C 1
ATOM 546 O O . PHE A 1 72 ? -7.319 6.946 22.120 1.00 98.38 72 PHE A O 1
ATOM 553 N N . TYR A 1 73 ? -8.763 7.711 23.671 1.00 97.88 73 TYR A N 1
ATOM 554 C CA . TYR A 1 73 ? -8.199 9.064 23.723 1.00 97.88 73 TYR A CA 1
ATOM 555 C C . TYR A 1 73 ? -6.750 9.128 24.228 1.00 97.88 73 TYR A C 1
ATOM 557 O O . TYR A 1 73 ? -6.042 10.090 23.942 1.00 97.88 73 TYR A O 1
ATOM 565 N N . ASN A 1 74 ? -6.256 8.081 24.896 1.00 96.88 74 ASN A N 1
ATOM 566 C CA . ASN A 1 74 ? -4.831 7.954 25.222 1.00 96.88 74 ASN A CA 1
ATOM 567 C C . ASN A 1 74 ? -3.948 7.648 23.994 1.00 96.88 74 ASN A C 1
ATOM 569 O O . ASN A 1 74 ? -2.719 7.749 24.079 1.00 96.88 74 ASN A O 1
ATOM 573 N N . HIS A 1 75 ? -4.551 7.232 22.877 1.00 97.69 75 HIS A N 1
ATOM 574 C CA . HIS A 1 75 ? -3.862 6.890 21.631 1.00 97.69 75 HIS A CA 1
ATOM 575 C C . HIS A 1 75 ? -4.141 7.880 20.506 1.00 97.69 75 HIS A C 1
ATOM 577 O O . HIS A 1 75 ? -3.210 8.239 19.785 1.00 97.69 75 HIS A O 1
ATOM 583 N N . TYR A 1 76 ? -5.391 8.315 20.359 1.00 98.06 76 TYR A N 1
ATOM 584 C CA . TYR A 1 76 ? -5.833 9.128 19.233 1.00 98.06 76 TYR A CA 1
ATOM 585 C C . TYR A 1 76 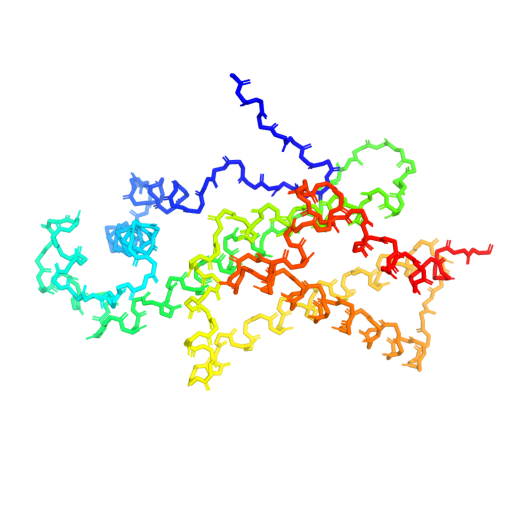? -6.754 10.249 19.701 1.00 98.06 76 TYR A C 1
ATOM 587 O O . TYR A 1 76 ? -7.602 10.050 20.565 1.00 98.06 76 TYR A O 1
ATOM 595 N N . LYS A 1 77 ? -6.602 11.434 19.105 1.00 96.94 77 LYS A N 1
ATOM 596 C CA . LYS A 1 77 ? -7.467 12.586 19.389 1.00 96.94 77 LYS A CA 1
ATOM 597 C C . LYS A 1 77 ? -8.895 12.364 18.882 1.00 96.94 77 LYS A C 1
ATOM 599 O O . LYS A 1 77 ? -9.849 12.779 19.527 1.00 96.94 77 LYS A O 1
ATOM 604 N N . ASP A 1 78 ? -9.019 11.725 17.728 1.00 96.56 78 ASP A N 1
ATOM 605 C CA . ASP A 1 78 ? -10.254 11.501 16.987 1.00 96.56 78 ASP A CA 1
ATOM 606 C C . ASP A 1 78 ? -10.088 10.287 16.056 1.00 96.56 78 ASP A C 1
ATOM 608 O O . ASP A 1 78 ? -9.035 9.639 16.023 1.00 96.56 78 ASP A O 1
ATOM 612 N N . VAL A 1 79 ? -11.155 9.948 15.328 1.00 95.62 79 VAL A N 1
ATOM 613 C CA . VAL A 1 79 ? -11.135 8.833 14.373 1.00 95.62 79 VAL A CA 1
ATOM 614 C C . VAL A 1 79 ? -10.225 9.121 13.176 1.00 95.62 79 VAL A C 1
ATOM 616 O O . VAL A 1 79 ? -9.562 8.209 12.695 1.00 95.62 79 VAL A O 1
ATOM 619 N N . ASP A 1 80 ? -10.102 10.379 12.751 1.00 94.38 80 ASP A N 1
ATOM 620 C CA . ASP A 1 80 ? -9.248 10.755 11.621 1.00 94.38 80 ASP A CA 1
ATOM 621 C C . ASP A 1 80 ? -7.775 10.466 11.935 1.00 94.38 80 ASP A C 1
ATOM 623 O O . ASP A 1 80 ? -7.063 9.887 11.114 1.00 94.38 80 ASP A O 1
ATOM 627 N N . GLY A 1 81 ? -7.322 10.761 13.159 1.00 95.88 81 GLY A N 1
ATOM 628 C CA . GLY A 1 81 ? -5.986 10.397 13.629 1.00 95.88 81 GLY A CA 1
ATOM 629 C C . GLY A 1 81 ? -5.727 8.885 13.629 1.00 95.88 81 GLY A C 1
ATOM 630 O O . GLY A 1 81 ? -4.618 8.453 13.301 1.00 95.88 81 GLY A O 1
ATOM 631 N N . LEU A 1 82 ? -6.739 8.068 13.948 1.00 97.44 82 LEU A N 1
ATOM 632 C CA . LEU A 1 82 ? -6.655 6.607 13.837 1.00 97.44 82 LEU A CA 1
ATOM 633 C C . LEU A 1 82 ? -6.512 6.171 12.373 1.00 97.44 82 LEU A C 1
ATOM 635 O O . LEU A 1 82 ? -5.640 5.359 12.067 1.00 97.44 82 LEU A O 1
ATOM 639 N N . LEU A 1 83 ? -7.339 6.714 11.475 1.00 96.06 83 LEU A N 1
ATOM 640 C CA . LEU A 1 83 ? -7.363 6.342 10.058 1.00 96.06 83 LEU A CA 1
ATOM 641 C C . LEU A 1 83 ? -6.088 6.770 9.325 1.00 96.06 83 LEU A C 1
ATOM 643 O O . LEU A 1 83 ? -5.518 5.980 8.576 1.00 96.06 83 LEU A O 1
ATOM 647 N N . VAL A 1 84 ? -5.571 7.970 9.598 1.00 95.94 84 VAL A N 1
ATOM 648 C CA . VAL A 1 84 ? -4.263 8.407 9.086 1.00 95.94 84 VAL A CA 1
ATOM 649 C C . VAL A 1 84 ? -3.175 7.444 9.545 1.00 95.94 84 VAL A C 1
ATOM 651 O O . VAL A 1 84 ? -2.388 6.967 8.730 1.00 95.94 84 VAL A O 1
ATOM 654 N N . ASN A 1 85 ? -3.158 7.085 10.831 1.00 96.44 85 ASN A N 1
ATOM 655 C CA . ASN A 1 85 ? -2.148 6.170 11.336 1.00 96.44 85 ASN A CA 1
ATOM 656 C C . ASN A 1 85 ? -2.302 4.736 10.794 1.00 96.44 85 ASN A C 1
ATOM 658 O O . ASN A 1 85 ? -1.297 4.038 10.629 1.00 96.44 85 ASN A O 1
ATOM 662 N N . LEU A 1 86 ? -3.525 4.300 10.486 1.00 96.38 86 LEU A N 1
ATOM 663 C CA . LEU A 1 86 ? -3.787 3.053 9.769 1.00 96.38 86 LEU A CA 1
ATOM 664 C C . LEU A 1 86 ? -3.149 3.088 8.386 1.00 96.38 86 LEU A C 1
ATOM 666 O O . LEU A 1 86 ? -2.397 2.173 8.060 1.00 96.38 86 LEU A O 1
ATOM 670 N N . LEU A 1 87 ? -3.376 4.151 7.613 1.00 95.19 87 LEU A N 1
ATOM 671 C CA . LEU A 1 87 ? -2.812 4.306 6.272 1.00 95.19 87 LEU A CA 1
ATOM 672 C C . LEU A 1 87 ? -1.279 4.359 6.289 1.00 95.19 87 LEU A C 1
ATOM 674 O O . LEU A 1 87 ? -0.631 3.689 5.487 1.00 95.19 87 LEU A O 1
ATOM 678 N N . GLU A 1 88 ? -0.680 5.088 7.233 1.00 93.88 88 GLU A N 1
ATOM 679 C CA . GLU A 1 88 ? 0.776 5.095 7.427 1.00 93.88 88 GLU A CA 1
ATOM 680 C C . GLU A 1 88 ? 1.311 3.699 7.763 1.00 93.88 88 GLU A C 1
ATOM 682 O O . GLU A 1 88 ? 2.331 3.263 7.227 1.00 93.88 88 GLU A O 1
ATOM 687 N N . THR A 1 89 ? 0.628 2.985 8.661 1.00 93.69 89 THR A N 1
ATOM 688 C CA . THR A 1 89 ? 1.030 1.636 9.074 1.00 93.69 89 THR A CA 1
ATOM 689 C C . THR A 1 89 ? 0.903 0.656 7.911 1.00 93.69 89 THR A C 1
ATOM 691 O O . THR A 1 89 ? 1.814 -0.140 7.695 1.00 93.69 89 THR A O 1
ATOM 694 N N . PHE A 1 90 ? -0.171 0.760 7.126 1.00 92.12 90 PHE A N 1
ATOM 695 C CA . PHE A 1 90 ? -0.394 -0.027 5.919 1.00 92.12 90 PHE A CA 1
ATOM 696 C C . PHE A 1 90 ? 0.715 0.193 4.894 1.00 92.12 90 PHE A C 1
ATOM 698 O O . PHE A 1 90 ? 1.376 -0.764 4.503 1.00 92.12 90 PHE A O 1
ATOM 705 N N . LEU A 1 91 ? 0.991 1.445 4.513 1.00 88.19 91 LEU A N 1
ATOM 706 C CA . LEU A 1 91 ? 2.049 1.745 3.549 1.00 88.19 91 LEU A CA 1
ATOM 707 C C . LEU A 1 91 ? 3.395 1.174 4.006 1.00 88.19 91 LEU A C 1
ATOM 709 O O . LEU A 1 91 ? 4.062 0.486 3.237 1.00 88.19 91 LEU A O 1
ATOM 713 N N . ASN A 1 92 ? 3.765 1.379 5.269 1.00 87.06 92 ASN A N 1
ATOM 714 C CA . ASN A 1 92 ? 5.035 0.893 5.802 1.00 87.06 92 ASN A CA 1
ATOM 715 C C . ASN A 1 92 ? 5.117 -0.640 5.879 1.00 87.06 92 ASN A C 1
ATOM 717 O O . ASN A 1 92 ? 6.151 -1.203 5.525 1.00 87.06 92 ASN A O 1
ATOM 721 N N . MET A 1 93 ? 4.059 -1.325 6.319 1.00 85.38 93 MET A N 1
ATOM 722 C CA . MET A 1 93 ? 4.059 -2.790 6.425 1.00 85.38 93 MET A CA 1
ATOM 723 C C . MET A 1 93 ? 4.012 -3.475 5.057 1.00 85.38 93 MET A C 1
ATOM 725 O O . MET A 1 93 ? 4.682 -4.487 4.872 1.0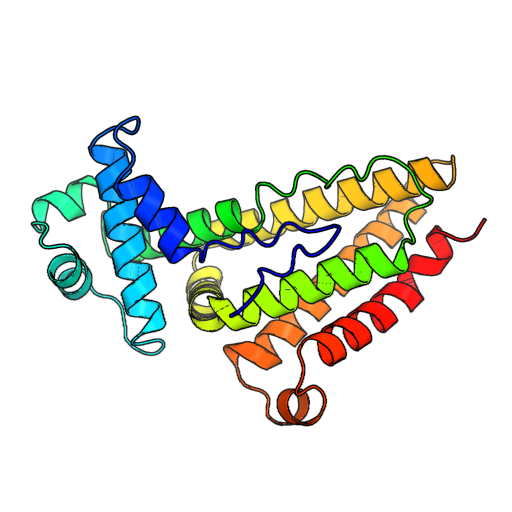0 85.38 93 MET A O 1
ATOM 729 N N . THR A 1 94 ? 3.266 -2.918 4.103 1.00 80.38 94 THR A N 1
ATOM 730 C CA . THR A 1 94 ? 3.095 -3.507 2.768 1.00 80.38 94 THR A CA 1
ATOM 731 C C . THR A 1 94 ? 4.270 -3.167 1.850 1.00 80.38 94 THR A C 1
ATOM 733 O O . THR A 1 94 ? 4.733 -4.008 1.080 1.00 80.38 94 THR A O 1
ATOM 736 N N . TRP A 1 95 ? 4.801 -1.942 1.933 1.00 77.50 95 TRP A N 1
ATOM 737 C CA . TRP A 1 95 ? 5.765 -1.425 0.955 1.00 77.50 95 TRP A CA 1
ATOM 738 C C . TRP A 1 95 ? 7.092 -0.933 1.552 1.00 77.50 95 TRP A C 1
ATOM 740 O O . TRP A 1 95 ? 8.053 -0.738 0.805 1.00 77.50 95 TRP A O 1
ATOM 750 N N . GLY A 1 96 ? 7.189 -0.749 2.872 1.00 67.50 96 GLY A N 1
ATOM 751 C CA . GLY A 1 96 ? 8.379 -0.199 3.537 1.00 67.50 96 GLY A CA 1
ATOM 752 C C . GLY A 1 96 ? 9.535 -1.189 3.703 1.00 67.50 96 GLY A C 1
ATOM 753 O O . GLY A 1 96 ? 10.682 -0.772 3.840 1.00 67.50 96 GLY A O 1
ATOM 754 N N . SER A 1 97 ? 9.267 -2.497 3.637 1.00 57.88 97 SER A N 1
ATOM 755 C CA . SER A 1 97 ? 10.256 -3.560 3.881 1.00 57.88 97 SER A CA 1
ATOM 756 C C . SER A 1 97 ? 10.428 -4.508 2.694 1.00 57.88 97 SER A C 1
ATOM 758 O O . SER A 1 97 ? 10.523 -5.720 2.867 1.00 57.88 97 SER A O 1
ATOM 760 N N . ARG A 1 98 ? 10.492 -3.976 1.467 1.00 59.56 98 ARG A N 1
ATOM 761 C CA . ARG A 1 98 ? 10.938 -4.771 0.314 1.00 59.56 98 ARG A CA 1
ATOM 762 C C . ARG A 1 98 ? 12.457 -4.963 0.386 1.00 59.56 98 ARG A C 1
ATOM 764 O O . ARG A 1 98 ? 13.207 -4.244 -0.275 1.00 59.56 98 ARG A O 1
ATOM 771 N N . GLU A 1 99 ? 12.917 -5.906 1.207 1.00 48.44 99 GLU A N 1
ATOM 772 C CA . GLU A 1 99 ? 14.237 -6.492 0.976 1.00 48.44 99 GLU A CA 1
ATOM 773 C C . GLU A 1 99 ? 14.196 -7.173 -0.398 1.00 48.44 99 GLU A C 1
ATOM 775 O O . GLU A 1 99 ? 13.263 -7.933 -0.672 1.00 48.44 99 GLU A O 1
ATOM 780 N N . PRO A 1 100 ? 15.159 -6.906 -1.295 1.00 46.81 100 PRO A N 1
ATOM 781 C CA . PRO A 1 100 ? 15.255 -7.684 -2.513 1.00 46.81 100 PRO A CA 1
ATOM 782 C C . PRO A 1 100 ? 15.473 -9.137 -2.099 1.00 46.81 100 PRO A C 1
ATOM 784 O O . PRO A 1 100 ? 16.473 -9.437 -1.443 1.00 46.81 100 PRO A O 1
ATOM 787 N N . ILE A 1 101 ? 14.555 -10.035 -2.474 1.00 44.62 101 ILE A N 1
ATOM 788 C CA . ILE A 1 101 ? 14.789 -11.470 -2.333 1.00 44.62 101 ILE A CA 1
ATOM 789 C C . ILE A 1 101 ? 16.036 -11.765 -3.165 1.00 44.62 101 ILE A C 1
ATOM 791 O O . ILE A 1 101 ? 15.994 -11.851 -4.393 1.00 44.62 101 ILE A O 1
ATOM 795 N N . ARG A 1 102 ? 17.185 -11.874 -2.492 1.00 45.47 102 ARG A N 1
ATOM 796 C CA . ARG A 1 102 ? 18.410 -12.396 -3.083 1.00 45.47 102 ARG A CA 1
ATOM 797 C C . ARG A 1 102 ? 18.143 -13.861 -3.387 1.00 45.47 102 ARG A C 1
ATOM 799 O O . ARG A 1 102 ? 18.424 -14.727 -2.560 1.00 45.47 102 ARG A O 1
ATOM 806 N N . LYS A 1 103 ? 17.644 -14.161 -4.586 1.00 44.81 103 LYS A N 1
ATOM 807 C CA . LYS A 1 103 ? 17.866 -15.492 -5.139 1.00 44.81 103 LYS A CA 1
ATOM 808 C C . LYS A 1 103 ? 19.377 -15.666 -5.262 1.00 44.81 103 LYS A C 1
ATOM 810 O O . LYS A 1 103 ? 20.060 -14.919 -5.965 1.00 44.81 103 LYS A O 1
ATOM 815 N N . LYS A 1 104 ? 19.907 -16.627 -4.505 1.00 44.12 104 LYS A N 1
ATOM 816 C CA . LYS A 1 104 ? 21.188 -17.245 -4.828 1.00 44.12 104 LYS A CA 1
ATOM 817 C C . LYS A 1 104 ? 21.033 -17.833 -6.232 1.00 44.12 104 LYS A C 1
ATOM 819 O O . LYS A 1 104 ? 20.063 -18.537 -6.485 1.00 44.12 104 LYS A O 1
ATOM 824 N N . THR A 1 105 ? 22.007 -17.525 -7.085 1.00 43.75 105 THR A N 1
ATOM 825 C CA . THR A 1 105 ? 22.372 -18.249 -8.315 1.00 43.75 105 THR A CA 1
ATOM 826 C C . THR A 1 105 ? 21.365 -18.233 -9.477 1.00 43.75 105 THR A C 1
ATOM 828 O O . THR A 1 105 ? 20.353 -18.923 -9.446 1.00 43.75 105 THR A O 1
ATOM 831 N N . GLY A 1 106 ? 21.719 -17.492 -10.535 1.00 47.41 106 GLY A N 1
ATOM 832 C CA . GLY A 1 106 ? 21.082 -17.495 -11.861 1.00 47.41 106 GLY A CA 1
ATOM 833 C C . GLY A 1 106 ? 20.952 -16.083 -12.443 1.00 47.41 106 GLY A C 1
ATOM 834 O O . GLY A 1 106 ? 20.693 -15.141 -11.693 1.00 47.41 106 GLY A O 1
ATOM 835 N N . GLU A 1 107 ? 21.142 -15.912 -13.756 1.00 52.66 107 GLU A N 1
ATOM 836 C CA . GLU A 1 107 ? 20.737 -14.686 -14.456 1.00 52.66 107 GLU A CA 1
ATOM 837 C C . GLU A 1 107 ? 19.257 -14.418 -14.162 1.00 52.66 107 GLU A C 1
ATOM 839 O O . GLU A 1 107 ? 18.373 -15.157 -14.590 1.00 52.66 107 GLU A O 1
ATOM 844 N N . VAL A 1 108 ? 18.971 -13.374 -13.386 1.00 60.59 108 VAL A N 1
ATOM 845 C CA . VAL A 1 108 ? 17.591 -12.964 -13.136 1.00 60.59 108 VAL A CA 1
ATOM 846 C C . VAL A 1 108 ? 17.059 -12.345 -14.426 1.00 60.59 108 VAL A C 1
ATOM 848 O O . VAL A 1 108 ? 17.540 -11.296 -14.878 1.00 60.59 108 VAL A O 1
ATOM 851 N N . ASN A 1 109 ? 16.063 -13.002 -15.022 1.00 80.31 109 ASN A N 1
ATOM 852 C CA . ASN A 1 109 ? 15.302 -12.445 -16.129 1.00 80.31 109 ASN A CA 1
ATOM 853 C C . ASN A 1 109 ? 14.595 -11.168 -15.633 1.00 80.31 109 ASN A C 1
ATOM 855 O O . ASN A 1 109 ? 13.724 -11.226 -14.765 1.00 80.31 109 ASN A O 1
ATOM 859 N N . ALA A 1 110 ? 15.010 -10.007 -16.151 1.00 82.06 110 ALA A N 1
ATOM 860 C CA . ALA A 1 110 ? 14.505 -8.704 -15.716 1.00 82.06 110 ALA A CA 1
ATOM 861 C C . ALA A 1 110 ? 12.998 -8.556 -15.966 1.00 82.06 110 ALA A C 1
ATOM 863 O O . ALA A 1 110 ? 12.302 -7.971 -15.138 1.00 82.06 110 ALA A O 1
ATOM 864 N N . TYR A 1 111 ? 12.495 -9.139 -17.058 1.00 87.25 111 TYR A N 1
ATOM 865 C CA . TYR A 1 111 ? 11.066 -9.166 -17.353 1.00 87.25 111 TYR A CA 1
ATOM 866 C C . TYR A 1 111 ? 10.293 -9.955 -16.295 1.00 87.25 111 TYR A C 1
ATOM 868 O O . TYR A 1 111 ? 9.276 -9.486 -15.798 1.00 87.25 111 TYR A O 1
ATOM 876 N N . GLN A 1 112 ? 10.808 -11.118 -15.889 1.00 87.06 112 GLN A N 1
ATOM 877 C CA . GLN A 1 112 ? 10.158 -11.946 -14.873 1.00 87.06 112 GLN A CA 1
ATOM 878 C C . GLN A 1 112 ? 10.049 -11.213 -13.527 1.00 87.06 112 GLN A C 1
ATOM 880 O O . GLN A 1 112 ? 9.001 -11.245 -12.890 1.00 87.06 112 GLN A O 1
ATOM 885 N N . LEU A 1 113 ? 11.102 -10.500 -13.111 1.00 84.12 113 LEU A N 1
ATOM 886 C CA . LEU A 1 113 ? 11.075 -9.712 -11.873 1.00 84.12 113 LEU A CA 1
ATOM 887 C C . LEU A 1 113 ? 10.074 -8.546 -11.946 1.00 84.12 113 LEU A C 1
ATOM 889 O O . LEU A 1 113 ? 9.399 -8.240 -10.959 1.00 84.12 113 LEU A O 1
ATOM 893 N N . LEU A 1 114 ? 9.980 -7.894 -13.106 1.00 88.00 114 LEU A N 1
ATOM 894 C CA . LEU A 1 114 ? 8.979 -6.863 -13.371 1.00 88.00 114 LEU A CA 1
ATOM 895 C C . LEU A 1 114 ? 7.559 -7.441 -13.281 1.00 88.00 114 LEU A C 1
ATOM 897 O O . LEU A 1 114 ? 6.732 -6.888 -12.556 1.00 88.00 114 LEU A O 1
ATOM 901 N N . TYR A 1 115 ? 7.310 -8.572 -13.945 1.00 91.38 115 TYR A N 1
ATOM 902 C CA . TYR A 1 115 ? 6.034 -9.285 -13.903 1.00 91.38 115 TYR A CA 1
ATOM 903 C C . TYR A 1 115 ? 5.621 -9.648 -12.480 1.00 91.38 115 TYR A C 1
ATOM 905 O O . TYR A 1 115 ? 4.540 -9.273 -12.035 1.00 91.38 115 TYR A O 1
ATOM 913 N N . GLU A 1 116 ? 6.510 -10.286 -11.720 1.00 88.12 116 GLU A N 1
ATOM 914 C CA . GLU A 1 116 ? 6.253 -10.650 -10.323 1.00 88.12 116 GLU A CA 1
ATOM 915 C C . GLU A 1 116 ? 5.970 -9.424 -9.446 1.00 88.12 116 GLU A C 1
ATOM 917 O O . GLU A 1 116 ? 5.144 -9.480 -8.534 1.00 88.12 116 GLU A O 1
ATOM 922 N N . THR A 1 117 ? 6.624 -8.296 -9.736 1.00 87.44 117 THR A N 1
ATOM 923 C CA . THR A 1 117 ? 6.381 -7.036 -9.029 1.00 87.44 117 THR A CA 1
ATOM 924 C C .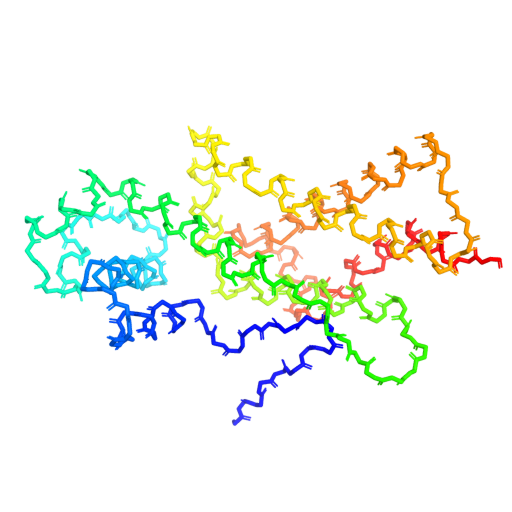 THR A 1 117 ? 4.994 -6.475 -9.334 1.00 87.44 117 THR A C 1
ATOM 926 O O . THR A 1 117 ? 4.283 -6.088 -8.405 1.00 87.44 117 THR A O 1
ATOM 929 N N . ASN A 1 118 ? 4.591 -6.438 -10.605 1.00 93.00 118 ASN A N 1
ATOM 930 C CA . ASN A 1 118 ? 3.269 -5.959 -11.012 1.00 93.00 118 ASN A CA 1
ATOM 931 C C . ASN A 1 118 ? 2.153 -6.888 -10.530 1.00 93.00 118 ASN A C 1
ATOM 933 O O . ASN A 1 118 ? 1.127 -6.409 -10.048 1.00 93.00 118 ASN A O 1
ATOM 937 N N . LEU A 1 119 ? 2.379 -8.201 -10.566 1.00 92.75 119 LEU A N 1
ATOM 938 C CA . LEU A 1 119 ? 1.458 -9.186 -10.017 1.00 92.75 119 LEU A CA 1
ATOM 939 C C . LEU A 1 119 ? 1.251 -8.953 -8.519 1.00 92.75 119 LEU A C 1
ATOM 941 O O . LEU A 1 119 ? 0.116 -8.874 -8.057 1.00 92.75 119 LEU A O 1
ATOM 945 N N . ALA A 1 120 ? 2.330 -8.720 -7.768 1.00 87.81 120 ALA A N 1
ATOM 946 C CA . ALA A 1 120 ? 2.229 -8.381 -6.354 1.00 87.81 120 ALA A CA 1
ATOM 947 C C . ALA A 1 120 ? 1.410 -7.104 -6.092 1.00 87.81 120 ALA A C 1
ATOM 949 O O . ALA A 1 120 ? 0.630 -7.050 -5.141 1.00 87.81 120 ALA A O 1
ATOM 950 N N . PHE A 1 121 ? 1.531 -6.084 -6.943 1.00 89.94 121 PHE A N 1
ATOM 951 C CA . PHE A 1 121 ? 0.655 -4.917 -6.853 1.00 89.94 121 PHE A CA 1
ATOM 952 C C . PHE A 1 121 ? -0.815 -5.260 -7.139 1.00 89.94 121 PHE A C 1
ATOM 954 O O . PHE A 1 121 ? -1.681 -4.778 -6.411 1.00 89.94 121 PHE A O 1
ATOM 961 N N . CYS A 1 122 ? -1.104 -6.114 -8.125 1.00 93.81 122 CYS A N 1
ATOM 962 C CA . CYS A 1 122 ? -2.467 -6.567 -8.420 1.00 93.81 122 CYS A CA 1
ATOM 963 C C . CYS A 1 122 ? -3.102 -7.283 -7.218 1.00 93.81 122 CYS A C 1
ATOM 965 O O . CYS A 1 122 ? -4.197 -6.913 -6.794 1.00 93.81 122 CYS A O 1
ATOM 967 N N . TYR A 1 123 ? -2.389 -8.238 -6.610 1.00 91.00 123 TYR A N 1
ATOM 968 C CA . TYR A 1 123 ? -2.848 -8.933 -5.401 1.00 91.00 123 TYR A CA 1
ATOM 969 C C . TYR A 1 123 ? -3.094 -7.958 -4.242 1.00 91.00 123 TYR A C 1
ATOM 971 O O . TYR A 1 123 ? -4.164 -7.984 -3.638 1.00 91.00 123 TYR A O 1
ATOM 979 N N . ALA A 1 124 ? -2.157 -7.040 -3.981 1.00 88.50 124 ALA A N 1
ATOM 980 C CA . ALA A 1 124 ? -2.299 -6.071 -2.898 1.00 88.50 124 ALA A CA 1
ATOM 981 C C . ALA A 1 124 ? -3.522 -5.152 -3.078 1.00 88.50 124 ALA A C 1
ATOM 983 O O . ALA A 1 124 ? -4.230 -4.883 -2.108 1.00 88.50 124 ALA A O 1
ATOM 984 N N . TYR A 1 125 ? -3.798 -4.679 -4.299 1.00 92.25 125 TYR A N 1
ATOM 985 C CA . TYR A 1 125 ? -4.989 -3.865 -4.568 1.00 92.25 125 TYR A CA 1
ATOM 986 C C . TYR A 1 125 ? -6.283 -4.675 -4.483 1.00 92.25 125 TYR A C 1
ATOM 988 O O . TYR A 1 125 ? -7.264 -4.165 -3.944 1.00 92.25 125 TYR A O 1
ATOM 996 N N . ARG A 1 126 ? -6.289 -5.931 -4.948 1.00 91.56 126 ARG A N 1
ATOM 997 C CA . ARG A 1 126 ? -7.448 -6.823 -4.809 1.00 91.56 126 ARG A CA 1
ATOM 998 C C . ARG A 1 126 ? -7.793 -7.071 -3.340 1.00 91.56 126 ARG A C 1
ATOM 1000 O O . ARG A 1 126 ? -8.953 -6.974 -2.958 1.00 91.56 126 ARG A O 1
ATOM 1007 N N . GLU A 1 127 ? -6.795 -7.379 -2.518 1.00 88.38 127 GLU A N 1
ATOM 1008 C CA . GLU A 1 127 ? -6.989 -7.741 -1.106 1.00 88.38 127 GLU A CA 1
ATOM 1009 C C . GLU A 1 127 ? -7.301 -6.538 -0.208 1.00 88.38 127 GLU A C 1
ATOM 1011 O O . GLU A 1 127 ? -7.949 -6.676 0.834 1.00 88.38 127 GLU A O 1
ATOM 1016 N N . HIS A 1 128 ? -6.841 -5.345 -0.591 1.00 90.00 128 HIS A N 1
ATOM 1017 C CA . HIS A 1 128 ? -6.895 -4.152 0.255 1.00 90.00 128 HIS A CA 1
ATOM 1018 C C . HIS A 1 128 ? -7.570 -2.954 -0.423 1.00 90.00 128 HIS A C 1
ATOM 1020 O O . HIS A 1 128 ? -7.293 -1.806 -0.067 1.00 90.00 128 HIS A O 1
ATOM 1026 N N . SER A 1 129 ? -8.475 -3.195 -1.376 1.00 91.50 129 SER A N 1
ATOM 1027 C CA . SER A 1 129 ? -9.176 -2.149 -2.139 1.00 91.50 129 SER A CA 1
ATOM 1028 C C . SER A 1 129 ? -9.850 -1.102 -1.247 1.00 91.50 129 SER A C 1
ATOM 1030 O O . SER A 1 129 ? -9.733 0.091 -1.507 1.00 91.50 129 SER A O 1
ATOM 1032 N N . HIS A 1 130 ? -10.460 -1.520 -0.136 1.00 91.31 130 HIS A N 1
ATOM 1033 C CA . HIS A 1 130 ? -11.070 -0.639 0.866 1.00 91.31 130 HIS A CA 1
ATOM 1034 C C . HIS A 1 130 ? -10.054 0.299 1.545 1.00 91.31 130 HIS A C 1
ATOM 1036 O O . HIS A 1 130 ? -10.345 1.473 1.768 1.00 91.31 130 HIS A O 1
ATOM 1042 N N . ILE A 1 131 ? -8.831 -0.169 1.822 1.00 93.06 131 ILE A N 1
ATOM 1043 C CA . ILE A 1 131 ? -7.757 0.677 2.373 1.00 93.06 131 ILE A CA 1
ATOM 1044 C C . ILE A 1 131 ? -7.257 1.661 1.308 1.00 93.06 131 ILE A C 1
ATOM 1046 O O . ILE A 1 131 ? -6.991 2.824 1.612 1.00 93.06 131 ILE A O 1
ATOM 1050 N N . TYR A 1 132 ? -7.167 1.233 0.046 1.00 92.44 132 TYR A N 1
ATOM 1051 C CA . TYR A 1 132 ? -6.813 2.119 -1.067 1.00 92.44 132 TYR A CA 1
ATOM 1052 C C . TYR A 1 132 ? -7.891 3.168 -1.369 1.00 92.44 132 TYR A C 1
ATOM 1054 O O . TYR A 1 132 ? -7.547 4.307 -1.700 1.00 92.44 132 TYR A O 1
ATOM 1062 N N . ALA A 1 133 ? -9.168 2.818 -1.209 1.00 92.44 133 ALA A N 1
ATOM 1063 C CA . ALA A 1 133 ? -10.288 3.750 -1.276 1.00 92.44 133 ALA A CA 1
ATOM 1064 C C . ALA A 1 133 ? -10.180 4.810 -0.169 1.00 92.44 133 ALA A C 1
ATOM 1066 O O . ALA A 1 133 ? -10.199 6.006 -0.458 1.00 92.44 133 ALA A O 1
ATOM 1067 N N . LEU A 1 134 ? -9.934 4.379 1.074 1.00 93.12 134 LEU A N 1
ATOM 1068 C CA . LEU A 1 134 ? -9.711 5.280 2.206 1.00 93.12 134 LEU A CA 1
ATOM 1069 C C . LEU A 1 134 ? -8.503 6.203 1.985 1.00 93.12 134 LEU A C 1
ATOM 1071 O O . LEU A 1 134 ? -8.560 7.399 2.274 1.00 93.12 134 LEU A O 1
ATOM 1075 N N . PHE A 1 135 ? -7.400 5.670 1.448 1.00 92.88 135 PHE A N 1
ATOM 1076 C CA . PHE A 1 135 ? -6.238 6.485 1.093 1.00 92.88 135 PHE A CA 1
ATOM 1077 C C . PHE A 1 135 ? -6.620 7.589 0.104 1.00 92.88 135 PHE A C 1
ATOM 1079 O O . PHE A 1 135 ? -6.174 8.726 0.254 1.00 92.88 135 PHE A O 1
ATOM 1086 N N . ASN A 1 136 ? -7.448 7.273 -0.894 1.00 89.62 136 ASN A N 1
ATOM 1087 C CA . ASN A 1 136 ? -7.911 8.246 -1.877 1.00 89.62 136 ASN A CA 1
ATOM 1088 C C . ASN A 1 136 ? -8.704 9.383 -1.219 1.00 89.62 136 ASN A C 1
ATOM 1090 O O . ASN A 1 136 ? -8.412 10.551 -1.462 1.00 89.62 136 ASN A O 1
ATOM 1094 N N . GLU A 1 137 ? -9.639 9.038 -0.334 1.00 89.81 137 GLU A N 1
ATOM 1095 C CA . GLU A 1 137 ? -10.466 10.004 0.393 1.00 89.81 137 GLU A CA 1
ATOM 1096 C C . GLU A 1 137 ? -9.617 10.951 1.259 1.00 89.81 137 GLU A C 1
ATOM 1098 O O . GLU A 1 137 ? -9.714 12.176 1.144 1.00 89.81 137 GLU A O 1
ATOM 1103 N N . ILE A 1 138 ? -8.717 10.396 2.077 1.00 91.19 138 ILE A N 1
ATOM 1104 C CA . ILE A 1 138 ? -7.966 11.165 3.080 1.00 91.19 138 ILE A CA 1
ATOM 1105 C C . ILE A 1 138 ? -6.786 11.929 2.463 1.00 91.19 138 ILE A C 1
ATOM 1107 O O . ILE A 1 138 ? -6.454 13.031 2.908 1.00 91.19 138 ILE A O 1
ATOM 1111 N N . SER A 1 139 ? -6.124 11.379 1.441 1.00 88.06 139 SER A N 1
ATOM 1112 C CA . SER A 1 139 ? -4.890 11.973 0.899 1.00 88.06 139 SER A CA 1
ATOM 1113 C C . SER A 1 139 ? -5.091 13.379 0.315 1.00 88.06 139 SER A C 1
ATOM 1115 O O . SER A 1 139 ? -4.168 14.191 0.378 1.00 88.06 139 SER A O 1
ATOM 1117 N N . SER A 1 140 ? -6.301 13.708 -0.153 1.00 83.75 140 SER A N 1
ATOM 1118 C CA . SER A 1 140 ? -6.668 15.041 -0.659 1.00 83.75 140 SER A CA 1
ATOM 1119 C C . SER A 1 140 ? -6.476 16.167 0.371 1.00 83.75 140 SER A C 1
ATOM 1121 O O . SER A 1 140 ? -6.094 17.284 0.016 1.00 83.75 140 SER A O 1
ATOM 1123 N N . THR A 1 141 ? -6.681 15.867 1.656 1.00 85.75 141 THR A N 1
ATOM 1124 C CA . THR A 1 141 ? -6.577 16.826 2.769 1.00 85.75 141 THR A CA 1
ATOM 1125 C C . THR A 1 141 ? -5.378 16.557 3.679 1.00 85.75 141 THR A C 1
ATOM 1127 O O . THR A 1 141 ? -4.927 17.460 4.386 1.00 85.75 141 THR A O 1
ATOM 1130 N N . ASN A 1 142 ? -4.780 15.362 3.612 1.00 88.12 142 ASN A N 1
ATOM 1131 C CA . ASN A 1 142 ? -3.580 14.999 4.361 1.00 88.12 142 ASN A CA 1
ATOM 1132 C C . ASN A 1 142 ? -2.359 14.818 3.443 1.00 88.12 142 ASN A C 1
ATOM 1134 O O . ASN A 1 142 ? -2.003 13.715 3.020 1.00 88.12 142 ASN A O 1
ATOM 1138 N N . LYS A 1 143 ? -1.640 15.924 3.210 1.00 88.44 143 LYS A N 1
ATOM 1139 C CA . LYS A 1 143 ? -0.408 15.934 2.398 1.00 88.44 143 LYS A CA 1
ATOM 1140 C C . LYS A 1 143 ? 0.719 15.066 2.976 1.00 88.44 143 LYS A C 1
ATOM 1142 O O . LYS A 1 143 ? 1.636 14.715 2.239 1.00 88.44 143 LYS A O 1
ATOM 1147 N N . GLY A 1 144 ? 0.682 14.721 4.267 1.00 89.56 144 GLY A N 1
ATOM 1148 C CA . GLY A 1 144 ? 1.672 13.838 4.892 1.00 89.56 144 GLY A CA 1
ATOM 1149 C C . GLY A 1 144 ? 1.658 12.437 4.280 1.00 89.56 144 GLY A C 1
ATOM 1150 O O . GLY A 1 144 ? 2.708 11.914 3.913 1.00 89.56 144 GLY A O 1
ATOM 1151 N N . LEU A 1 145 ? 0.465 11.881 4.060 1.00 89.12 145 LEU A N 1
ATOM 1152 C CA . LEU A 1 145 ? 0.285 10.575 3.420 1.00 89.12 145 LEU A CA 1
ATOM 1153 C C . LEU A 1 145 ? 0.778 10.559 1.968 1.00 89.12 145 LEU A C 1
ATOM 1155 O O . LEU A 1 145 ? 1.419 9.597 1.539 1.00 89.12 145 LEU A O 1
ATOM 1159 N N . ILE A 1 146 ? 0.525 11.643 1.226 1.00 90.31 146 ILE A N 1
ATOM 1160 C CA . ILE A 1 146 ? 1.040 11.811 -0.140 1.00 90.31 146 ILE A CA 1
ATOM 1161 C C . ILE A 1 146 ? 2.571 11.769 -0.131 1.00 90.31 146 ILE A C 1
ATOM 1163 O O . ILE A 1 146 ? 3.155 10.985 -0.878 1.00 90.31 146 ILE A O 1
ATOM 1167 N N . ARG A 1 147 ? 3.215 12.535 0.759 1.00 90.62 147 ARG A N 1
ATOM 1168 C CA . ARG A 1 147 ? 4.682 12.583 0.869 1.00 90.62 147 ARG A CA 1
ATOM 1169 C C . ARG A 1 147 ? 5.291 11.224 1.200 1.00 90.62 147 ARG A C 1
ATOM 1171 O O . ARG A 1 147 ? 6.316 10.875 0.626 1.00 90.62 147 ARG A O 1
ATOM 1178 N N . ILE A 1 148 ? 4.662 10.446 2.085 1.00 88.69 148 ILE A N 1
ATOM 1179 C CA . ILE A 1 148 ? 5.119 9.083 2.397 1.00 88.69 148 ILE A CA 1
ATOM 1180 C C . ILE A 1 148 ? 5.120 8.235 1.121 1.00 88.69 148 ILE A C 1
ATOM 1182 O O . ILE A 1 148 ? 6.158 7.692 0.751 1.00 88.69 148 ILE A O 1
ATOM 1186 N N . ARG A 1 149 ? 3.998 8.183 0.389 1.00 87.81 149 ARG A N 1
ATOM 1187 C CA . ARG A 1 149 ? 3.904 7.431 -0.875 1.00 87.81 149 ARG A CA 1
ATOM 1188 C C . ARG A 1 149 ? 4.927 7.913 -1.912 1.00 87.81 149 ARG A C 1
ATOM 1190 O O . ARG A 1 149 ? 5.558 7.101 -2.586 1.00 87.81 149 ARG A O 1
ATOM 1197 N N . GLU A 1 150 ? 5.099 9.225 -2.051 1.00 90.19 150 GLU A N 1
ATOM 1198 C CA . GLU A 1 150 ? 6.044 9.828 -2.998 1.00 90.19 150 GLU A CA 1
ATOM 1199 C C . GLU A 1 150 ? 7.497 9.476 -2.685 1.00 90.19 150 GLU A C 1
ATOM 1201 O O . GLU A 1 150 ? 8.245 9.149 -3.615 1.00 90.19 150 GLU A O 1
ATOM 1206 N N . GLN A 1 151 ? 7.869 9.493 -1.402 1.00 89.88 151 GLN A N 1
ATOM 1207 C CA . GLN A 1 151 ? 9.193 9.103 -0.930 1.00 89.88 151 GLN A CA 1
ATOM 1208 C C . GLN A 1 151 ? 9.447 7.615 -1.177 1.00 89.88 151 GLN A C 1
ATOM 1210 O O . GLN A 1 151 ? 10.478 7.258 -1.737 1.00 89.88 151 GLN A O 1
ATOM 1215 N N . MET A 1 152 ? 8.483 6.745 -0.866 1.00 86.69 152 MET A N 1
ATOM 1216 C CA . MET A 1 152 ? 8.606 5.306 -1.129 1.00 86.69 152 MET A CA 1
ATOM 1217 C C . MET A 1 152 ? 8.807 5.015 -2.618 1.00 86.69 152 MET A C 1
ATOM 1219 O O . MET A 1 152 ? 9.682 4.230 -2.994 1.00 86.69 152 MET A O 1
ATOM 1223 N N . ASN A 1 153 ? 8.036 5.694 -3.470 1.00 89.12 153 ASN A N 1
ATOM 1224 C CA . ASN A 1 153 ? 8.204 5.613 -4.914 1.00 89.12 153 ASN A CA 1
ATOM 1225 C C . ASN A 1 153 ? 9.579 6.159 -5.337 1.00 89.12 153 ASN A C 1
ATOM 1227 O O . ASN A 1 153 ? 10.220 5.557 -6.190 1.00 89.12 153 ASN A O 1
ATOM 1231 N N . ASN A 1 154 ? 10.067 7.245 -4.724 1.00 90.25 154 ASN A N 1
ATOM 1232 C CA . ASN A 1 154 ? 11.392 7.805 -5.012 1.00 90.25 154 ASN A CA 1
ATOM 1233 C C . ASN A 1 154 ? 12.508 6.806 -4.725 1.00 90.25 154 ASN A C 1
ATOM 1235 O O . ASN A 1 154 ? 13.354 6.545 -5.576 1.00 90.25 154 ASN A O 1
ATOM 1239 N N . ASP A 1 155 ? 12.475 6.216 -3.536 1.00 88.38 155 ASP A N 1
ATOM 1240 C CA . ASP A 1 155 ? 13.495 5.281 -3.081 1.00 88.38 155 ASP A CA 1
ATOM 1241 C C . ASP A 1 155 ? 13.473 4.003 -3.925 1.00 88.38 155 ASP A C 1
ATOM 1243 O O . ASP A 1 155 ? 14.515 3.424 -4.237 1.00 88.38 155 ASP A O 1
ATOM 1247 N N . TRP A 1 156 ? 12.286 3.555 -4.343 1.00 86.31 156 TRP A N 1
ATOM 1248 C CA . TRP A 1 156 ? 12.155 2.443 -5.277 1.00 86.31 156 TRP A CA 1
ATOM 1249 C C . TRP A 1 156 ? 12.737 2.773 -6.658 1.00 86.31 156 TRP A C 1
ATOM 1251 O O . TRP A 1 156 ? 13.519 1.972 -7.174 1.00 86.31 156 TRP A O 1
ATOM 1261 N N . VAL A 1 157 ? 12.442 3.948 -7.225 1.00 90.44 157 VAL A N 1
ATOM 1262 C CA . VAL A 1 157 ? 13.020 4.389 -8.507 1.00 90.44 157 VAL A CA 1
ATOM 1263 C C . VAL A 1 157 ? 14.544 4.472 -8.417 1.00 90.44 157 VAL A C 1
ATOM 1265 O O . VAL A 1 157 ? 15.236 3.838 -9.213 1.00 90.44 157 VAL A O 1
ATOM 1268 N N . ALA A 1 158 ? 15.078 5.151 -7.400 1.00 89.50 158 ALA A N 1
ATOM 1269 C CA . ALA A 1 158 ? 16.518 5.304 -7.208 1.00 89.50 158 ALA A CA 1
ATOM 1270 C C . ALA A 1 158 ? 17.241 3.948 -7.091 1.00 89.50 158 ALA A C 1
ATOM 1272 O O . ALA A 1 158 ? 18.319 3.759 -7.662 1.00 89.50 158 ALA A O 1
ATOM 1273 N N . ARG A 1 159 ? 16.639 2.972 -6.393 1.00 87.56 159 ARG A N 1
ATOM 1274 C CA . ARG A 1 159 ? 17.176 1.603 -6.297 1.00 87.56 159 ARG A CA 1
ATOM 1275 C C . ARG A 1 159 ? 17.184 0.875 -7.642 1.00 87.56 159 ARG A C 1
ATOM 1277 O O . ARG A 1 159 ? 18.174 0.209 -7.942 1.00 87.56 159 ARG A O 1
ATOM 1284 N N . ASN A 1 160 ? 16.123 0.993 -8.441 1.00 86.94 160 ASN A N 1
ATOM 1285 C CA . ASN A 1 160 ? 16.043 0.339 -9.752 1.00 86.94 160 ASN A CA 1
ATOM 1286 C C . ASN A 1 160 ? 17.022 0.949 -10.755 1.00 86.94 160 ASN A C 1
ATOM 1288 O O . ASN A 1 160 ? 17.744 0.206 -11.414 1.00 86.94 160 ASN A O 1
ATOM 1292 N N . VAL A 1 161 ? 17.128 2.279 -10.802 1.00 90.06 161 VAL A N 1
ATOM 1293 C CA . VAL A 1 161 ? 18.119 2.970 -11.641 1.00 90.06 161 VAL A CA 1
ATOM 1294 C C . VAL A 1 161 ? 19.532 2.509 -11.287 1.00 90.06 161 VAL A C 1
ATOM 1296 O O . VAL A 1 161 ? 20.268 2.069 -12.165 1.00 90.06 161 VAL A O 1
ATOM 1299 N N . LYS A 1 162 ? 19.876 2.466 -9.993 1.00 89.00 162 LYS A N 1
ATOM 1300 C CA . LYS A 1 162 ? 21.181 1.962 -9.535 1.00 89.00 162 LYS A CA 1
ATOM 1301 C C . LYS A 1 162 ? 21.427 0.495 -9.912 1.00 89.00 162 LYS A C 1
ATOM 1303 O O . LYS A 1 162 ? 22.562 0.099 -10.180 1.00 89.00 162 LYS A O 1
ATOM 1308 N N . HIS A 1 163 ? 20.385 -0.337 -9.910 1.00 85.00 163 HIS A N 1
ATOM 1309 C CA . HIS A 1 163 ? 20.492 -1.728 -10.350 1.00 85.00 163 HIS A CA 1
ATOM 1310 C C . HIS A 1 163 ? 20.772 -1.827 -11.857 1.00 85.00 163 HIS A C 1
ATOM 1312 O O . HIS A 1 163 ? 21.620 -2.621 -12.267 1.00 85.00 163 HIS A O 1
ATOM 1318 N N . ILE A 1 164 ? 20.106 -0.999 -12.663 1.00 86.69 164 ILE A N 1
ATOM 1319 C CA . ILE A 1 164 ? 20.324 -0.911 -14.110 1.00 86.69 164 ILE A CA 1
ATOM 1320 C C . ILE A 1 164 ? 21.749 -0.433 -14.410 1.00 86.69 164 ILE A C 1
ATOM 1322 O O . ILE A 1 164 ? 22.445 -1.115 -15.159 1.00 86.69 164 ILE A O 1
ATOM 1326 N N . GLU A 1 165 ? 22.214 0.652 -13.774 1.00 89.56 165 GLU A N 1
ATOM 1327 C CA . GLU A 1 165 ? 23.594 1.173 -13.889 1.00 89.56 165 GLU A CA 1
ATOM 1328 C C . GLU A 1 165 ? 24.630 0.073 -13.619 1.00 89.56 165 GLU A C 1
ATOM 1330 O O . GLU A 1 165 ? 25.568 -0.142 -14.390 1.00 89.56 165 GLU A O 1
ATOM 1335 N N . LYS A 1 166 ? 24.415 -0.707 -12.552 1.00 87.06 166 LYS A N 1
ATOM 1336 C CA . LYS A 1 166 ? 25.291 -1.830 -12.208 1.00 87.06 166 LYS A CA 1
ATOM 1337 C C . LYS A 1 166 ? 25.306 -2.915 -13.289 1.00 87.06 166 LYS A C 1
ATOM 1339 O O . LYS A 1 166 ? 26.366 -3.470 -13.562 1.00 87.06 166 LYS A O 1
ATOM 1344 N N . ARG A 1 167 ? 24.152 -3.249 -13.875 1.00 82.44 167 ARG A N 1
ATOM 1345 C CA . ARG A 1 167 ? 24.036 -4.309 -14.890 1.00 82.44 167 ARG A CA 1
ATOM 1346 C C . ARG A 1 167 ? 24.676 -3.910 -16.219 1.00 82.44 167 ARG A C 1
ATOM 1348 O O . ARG A 1 167 ? 25.350 -4.739 -16.816 1.00 82.44 167 ARG A O 1
ATOM 1355 N N . ARG A 1 168 ? 24.514 -2.653 -16.642 1.00 84.44 168 ARG A N 1
ATOM 1356 C CA . ARG A 1 168 ? 25.154 -2.115 -17.858 1.00 84.44 168 ARG A CA 1
ATOM 1357 C C . ARG A 1 168 ? 26.643 -1.790 -17.691 1.00 84.44 168 ARG A C 1
ATOM 1359 O O . ARG A 1 168 ? 27.291 -1.463 -18.672 1.00 84.44 168 ARG A O 1
ATOM 1366 N N . GLN A 1 169 ? 27.164 -1.829 -16.460 1.00 87.19 169 GLN A N 1
ATOM 1367 C CA . GLN A 1 169 ? 28.540 -1.437 -16.113 1.00 87.19 169 GLN A CA 1
ATOM 1368 C C . GLN A 1 169 ? 28.897 0.010 -16.500 1.00 87.19 169 GLN A C 1
ATOM 1370 O O . GLN A 1 169 ? 30.049 0.327 -16.778 1.00 87.19 169 GLN A O 1
ATOM 1375 N N . ASN A 1 170 ? 27.906 0.898 -16.496 1.00 88.62 170 ASN A N 1
ATOM 1376 C CA . ASN A 1 170 ? 28.054 2.307 -16.834 1.00 88.62 170 ASN A CA 1
ATOM 1377 C C . ASN A 1 170 ? 27.027 3.133 -16.051 1.00 88.62 170 ASN A C 1
ATOM 1379 O O . ASN A 1 170 ? 25.890 2.697 -15.858 1.00 88.62 170 ASN A O 1
ATOM 1383 N N . SER A 1 171 ? 27.421 4.318 -15.602 1.00 91.38 171 SER A N 1
ATOM 1384 C CA . SER A 1 171 ? 26.503 5.247 -14.939 1.00 91.38 171 SER A CA 1
ATOM 1385 C C . SER A 1 171 ? 25.713 6.031 -15.980 1.00 91.38 171 SER A C 1
ATOM 1387 O O . SER A 1 171 ? 26.234 6.319 -17.055 1.00 91.38 171 SER A O 1
ATOM 1389 N N . PHE A 1 172 ? 24.479 6.402 -15.651 1.00 92.88 172 PHE A N 1
ATOM 1390 C CA . PHE A 1 172 ? 23.753 7.381 -16.455 1.00 92.88 172 PHE A CA 1
ATOM 1391 C C . PHE A 1 172 ? 24.362 8.769 -16.260 1.00 92.88 172 PHE A C 1
ATOM 1393 O O . PHE A 1 172 ? 24.730 9.134 -15.136 1.00 92.88 172 PHE A O 1
ATOM 1400 N N . ASP A 1 173 ? 24.415 9.566 -17.324 1.00 94.62 173 ASP A N 1
ATOM 1401 C CA . ASP A 1 173 ? 24.637 11.000 -17.156 1.00 94.62 173 ASP A CA 1
ATOM 1402 C C . ASP A 1 173 ? 23.408 11.688 -16.522 1.00 94.62 173 ASP A C 1
ATOM 1404 O O . ASP A 1 173 ? 22.366 11.076 -16.270 1.00 94.62 173 ASP A O 1
ATOM 1408 N N . THR A 1 174 ? 23.519 12.983 -16.213 1.00 95.31 174 THR A N 1
ATOM 1409 C CA . THR A 1 174 ? 22.437 13.729 -15.549 1.00 95.31 174 THR A CA 1
ATOM 1410 C C . THR A 1 174 ? 21.143 13.776 -16.370 1.00 95.31 174 THR A C 1
ATOM 1412 O O . THR A 1 174 ? 20.055 13.719 -15.791 1.00 95.31 174 THR A O 1
ATOM 1415 N N . ILE A 1 175 ? 21.239 13.881 -17.696 1.00 95.69 175 ILE A N 1
ATOM 1416 C CA . ILE A 1 175 ? 20.081 13.986 -18.588 1.00 95.69 175 ILE A CA 1
ATOM 1417 C C . ILE A 1 175 ? 19.415 12.617 -18.714 1.00 95.69 175 ILE A C 1
ATOM 1419 O O . ILE A 1 175 ? 18.208 12.507 -18.485 1.00 95.69 175 ILE A O 1
ATOM 1423 N N . GLU A 1 176 ? 20.189 11.572 -19.006 1.00 93.06 176 GLU A N 1
ATOM 1424 C CA . GLU A 1 176 ? 19.690 10.200 -19.102 1.00 93.06 176 GLU A CA 1
ATOM 1425 C C . GLU A 1 176 ? 19.037 9.754 -17.792 1.00 93.06 176 GLU A C 1
ATOM 1427 O O . GLU A 1 176 ? 17.953 9.164 -17.800 1.00 93.06 176 GLU A O 1
ATOM 1432 N N . ARG A 1 177 ? 19.663 10.088 -16.654 1.00 94.44 177 ARG A N 1
ATOM 1433 C CA . ARG A 1 177 ? 19.136 9.777 -15.324 1.00 94.44 177 ARG A CA 1
ATOM 1434 C C . ARG A 1 177 ? 17.786 10.446 -15.084 1.00 94.44 177 ARG A C 1
ATOM 1436 O O . ARG A 1 177 ? 16.846 9.788 -14.648 1.00 94.44 177 ARG A O 1
ATOM 1443 N N . CYS A 1 178 ? 17.669 11.733 -15.402 1.00 95.00 178 CYS A N 1
ATOM 1444 C CA . CYS A 1 178 ? 16.407 12.459 -15.283 1.00 95.00 178 CYS A CA 1
ATOM 1445 C C . CYS A 1 178 ? 15.307 11.821 -16.153 1.00 95.00 178 CYS A C 1
ATOM 1447 O O . CYS A 1 178 ? 14.179 11.621 -15.697 1.00 95.00 178 CYS A O 1
ATOM 1449 N N . GLN A 1 179 ? 15.643 11.431 -17.386 1.00 94.31 179 GLN A N 1
ATOM 1450 C CA . GLN A 1 179 ? 14.702 10.796 -18.310 1.00 94.31 179 GLN A CA 1
ATOM 1451 C C . GLN A 1 179 ? 14.219 9.431 -17.813 1.00 94.31 179 GLN A C 1
ATOM 1453 O O . GLN A 1 179 ? 13.012 9.180 -17.809 1.00 94.31 179 GLN A O 1
ATOM 1458 N N . ILE A 1 180 ? 15.129 8.550 -17.381 1.00 93.50 180 ILE A N 1
ATOM 1459 C CA . ILE A 1 180 ? 14.746 7.220 -16.893 1.00 93.50 180 ILE A CA 1
ATOM 1460 C C . ILE A 1 180 ? 13.939 7.324 -15.594 1.00 93.50 180 ILE A C 1
ATOM 1462 O O . ILE A 1 180 ? 12.895 6.683 -15.477 1.00 93.50 180 ILE A O 1
ATOM 1466 N N . GLU A 1 181 ? 14.347 8.179 -14.650 1.00 94.44 181 GLU A N 1
ATOM 1467 C CA . GLU A 1 181 ? 13.596 8.415 -13.413 1.00 94.44 181 GLU A CA 1
ATOM 1468 C C . GLU A 1 181 ? 12.187 8.952 -13.720 1.00 94.44 181 GLU A C 1
ATOM 1470 O O . GLU A 1 181 ? 11.206 8.447 -13.169 1.00 94.44 181 GLU A O 1
ATOM 1475 N N . GLY A 1 182 ? 12.057 9.895 -14.659 1.00 95.31 182 GLY A N 1
ATOM 1476 C CA . GLY A 1 182 ? 10.769 10.407 -15.135 1.00 95.31 182 GLY A CA 1
ATOM 1477 C C . GLY A 1 182 ? 9.879 9.329 -15.765 1.00 95.31 182 GLY A C 1
ATOM 1478 O O . GLY A 1 182 ? 8.703 9.219 -15.408 1.00 95.31 182 GLY A O 1
ATOM 1479 N N . LYS A 1 183 ? 10.434 8.478 -16.641 1.00 95.62 183 LYS A N 1
ATOM 1480 C CA . LYS A 1 183 ? 9.723 7.325 -17.227 1.00 95.62 183 LYS A CA 1
ATOM 1481 C C . LYS A 1 183 ? 9.206 6.379 -16.145 1.00 95.62 183 LYS A C 1
ATOM 1483 O O . LYS A 1 183 ? 8.026 6.036 -16.151 1.00 95.62 183 LYS A O 1
ATOM 1488 N N . PHE A 1 184 ? 10.044 6.026 -15.170 1.00 94.69 184 PHE A N 1
ATOM 1489 C CA . PHE A 1 184 ? 9.623 5.215 -14.028 1.00 94.69 184 PHE A CA 1
ATOM 1490 C C . PHE A 1 184 ? 8.476 5.868 -13.246 1.00 94.69 184 PHE A C 1
ATOM 1492 O O . PHE A 1 184 ? 7.516 5.187 -12.894 1.00 94.69 184 PHE A O 1
ATOM 1499 N N . ARG A 1 185 ? 8.531 7.181 -12.987 1.00 94.56 185 ARG A N 1
ATOM 1500 C CA . ARG A 1 185 ? 7.449 7.894 -12.286 1.00 94.56 185 ARG A CA 1
ATOM 1501 C C . ARG A 1 185 ? 6.123 7.821 -13.037 1.00 94.56 185 ARG A C 1
ATOM 1503 O O . ARG A 1 185 ? 5.102 7.558 -12.406 1.00 94.56 185 ARG A O 1
ATOM 1510 N N . MET A 1 186 ? 6.144 8.017 -14.354 1.00 96.69 186 MET A N 1
ATOM 1511 C CA . MET A 1 186 ? 4.944 7.914 -15.189 1.00 96.69 186 MET A CA 1
ATOM 1512 C C . MET A 1 186 ? 4.381 6.491 -15.188 1.00 96.69 186 MET A C 1
ATOM 1514 O O . MET A 1 186 ? 3.189 6.311 -14.958 1.00 96.69 186 MET A O 1
ATOM 1518 N N . LEU A 1 187 ? 5.236 5.477 -15.346 1.00 96.19 187 LEU A N 1
ATOM 1519 C CA . LEU A 1 187 ? 4.824 4.072 -15.317 1.00 96.19 187 LEU A CA 1
ATOM 1520 C C . LEU A 1 187 ? 4.226 3.666 -13.958 1.00 96.19 187 LEU A C 1
ATOM 1522 O O . LEU A 1 187 ? 3.196 2.991 -13.915 1.00 96.19 187 LEU A O 1
ATOM 1526 N N . ILE A 1 188 ? 4.808 4.127 -12.844 1.00 93.81 188 ILE A N 1
ATOM 1527 C CA . ILE A 1 188 ? 4.240 3.936 -11.498 1.00 93.81 188 ILE A CA 1
ATOM 1528 C C . ILE A 1 188 ? 2.858 4.585 -11.402 1.00 93.81 188 ILE A C 1
ATOM 1530 O O . ILE A 1 188 ? 1.932 3.954 -10.900 1.00 93.81 188 ILE A O 1
ATOM 1534 N N . ALA A 1 189 ? 2.711 5.830 -11.865 1.00 94.94 189 ALA A N 1
ATOM 1535 C CA . ALA A 1 189 ? 1.444 6.552 -11.800 1.00 94.94 189 ALA A CA 1
ATOM 1536 C C . ALA A 1 189 ? 0.351 5.854 -12.620 1.00 94.94 189 ALA A C 1
ATOM 1538 O O . ALA A 1 189 ? -0.729 5.608 -12.091 1.00 94.94 189 ALA A O 1
ATOM 1539 N N . MET A 1 190 ? 0.661 5.459 -13.859 1.00 97.00 190 MET A N 1
ATOM 1540 C CA . MET A 1 190 ? -0.252 4.693 -14.711 1.00 97.00 190 MET A CA 1
ATOM 1541 C C . MET A 1 190 ? -0.655 3.377 -14.047 1.00 97.00 190 MET A C 1
ATOM 1543 O O . MET A 1 190 ? -1.834 3.063 -13.992 1.00 97.00 190 MET A O 1
ATOM 1547 N N . THR A 1 191 ? 0.304 2.647 -13.471 1.00 96.12 191 THR A N 1
ATOM 1548 C CA . THR A 1 191 ? 0.027 1.377 -12.780 1.00 96.12 191 THR A CA 1
ATOM 1549 C C . THR A 1 191 ? -0.892 1.581 -11.582 1.00 96.12 191 THR A C 1
ATOM 1551 O O . THR A 1 191 ? -1.885 0.878 -11.442 1.00 96.12 191 THR A O 1
ATOM 1554 N N . ILE A 1 192 ? -0.593 2.559 -10.722 1.00 93.62 192 ILE A N 1
ATOM 1555 C CA . ILE A 1 192 ? -1.424 2.882 -9.554 1.00 93.62 192 ILE A CA 1
ATOM 1556 C C . ILE A 1 192 ? -2.850 3.227 -9.982 1.00 93.62 192 ILE A C 1
ATOM 1558 O O . ILE A 1 192 ? -3.793 2.778 -9.334 1.00 93.62 192 ILE A O 1
ATOM 1562 N N . GLU A 1 193 ? -3.006 4.006 -11.051 1.00 96.31 193 GLU A N 1
ATOM 1563 C CA . GLU A 1 193 ? -4.326 4.427 -11.504 1.00 96.31 193 GLU A CA 1
ATOM 1564 C C . GLU A 1 193 ? -5.098 3.297 -12.182 1.00 96.31 193 GLU A C 1
ATOM 1566 O O . GLU A 1 193 ? -6.255 3.081 -11.848 1.00 96.31 193 GLU A O 1
ATOM 1571 N N . THR A 1 194 ? -4.455 2.478 -13.017 1.00 98.06 194 THR A N 1
ATOM 1572 C CA . THR A 1 194 ? -5.085 1.271 -13.575 1.00 98.06 194 THR A CA 1
ATOM 1573 C C . THR A 1 194 ? -5.599 0.343 -12.473 1.00 98.06 194 THR A C 1
ATOM 1575 O O . THR A 1 194 ? -6.713 -0.169 -12.561 1.00 98.06 194 THR A O 1
ATOM 1578 N N . LEU A 1 195 ? -4.820 0.145 -11.405 1.00 96.75 195 LEU A N 1
ATOM 1579 C CA . LEU A 1 195 ? -5.240 -0.682 -10.272 1.00 96.75 195 LEU A CA 1
ATOM 1580 C C . LEU A 1 195 ? -6.361 -0.022 -9.457 1.00 96.75 195 LEU A C 1
ATOM 1582 O O . LEU A 1 195 ? -7.244 -0.716 -8.954 1.00 96.75 195 LEU A O 1
ATOM 1586 N N . ARG A 1 196 ? -6.368 1.310 -9.338 1.00 95.25 196 ARG A N 1
ATOM 1587 C CA . ARG A 1 196 ? -7.473 2.046 -8.710 1.00 95.25 196 ARG A CA 1
ATOM 1588 C C . ARG A 1 196 ? -8.765 1.871 -9.501 1.00 95.25 196 ARG A C 1
ATOM 1590 O O . ARG A 1 196 ? -9.766 1.469 -8.913 1.00 95.25 196 ARG A O 1
ATOM 1597 N N . GLU A 1 197 ? -8.736 2.112 -10.806 1.00 97.50 197 GLU A N 1
ATOM 1598 C CA . GLU A 1 197 ? -9.905 1.934 -11.668 1.00 97.50 197 GLU A CA 1
ATOM 1599 C C . GLU A 1 197 ? -10.428 0.495 -11.588 1.00 97.50 197 GLU A C 1
ATOM 1601 O O . GLU A 1 197 ? -11.610 0.273 -11.323 1.00 97.50 197 GLU A O 1
ATOM 1606 N N . ARG A 1 198 ? -9.535 -0.501 -11.673 1.00 96.44 198 ARG A N 1
ATOM 1607 C CA . ARG A 1 198 ? -9.909 -1.921 -11.609 1.00 96.44 198 ARG A CA 1
ATOM 1608 C C . ARG A 1 198 ? -10.509 -2.349 -10.268 1.00 96.44 198 ARG A C 1
ATOM 1610 O O . ARG A 1 198 ? -11.493 -3.087 -10.266 1.00 96.44 198 ARG A O 1
ATOM 1617 N N . PHE A 1 199 ? -9.891 -1.974 -9.144 1.00 94.69 199 PHE A N 1
ATOM 1618 C CA . PHE A 1 199 ? -10.196 -2.571 -7.832 1.00 94.69 199 PHE A CA 1
ATOM 1619 C C . PHE A 1 199 ? -10.959 -1.657 -6.876 1.00 94.69 199 PHE A C 1
ATOM 1621 O O . PHE A 1 199 ? -11.622 -2.159 -5.972 1.00 94.69 199 PHE A O 1
ATOM 1628 N N . VAL A 1 200 ? -10.851 -0.337 -7.035 1.00 93.44 200 VAL A N 1
ATOM 1629 C CA . VAL A 1 200 ? -11.531 0.642 -6.174 1.00 93.44 200 VAL A CA 1
ATOM 1630 C C . VAL A 1 200 ? -12.800 1.159 -6.841 1.00 93.44 200 VAL A C 1
ATOM 1632 O O . VAL A 1 200 ? -13.846 1.188 -6.199 1.00 93.44 200 VAL A O 1
ATOM 1635 N N . HIS A 1 201 ? -12.721 1.552 -8.113 1.00 93.88 201 HIS A N 1
ATOM 1636 C CA . HIS A 1 201 ? -13.884 2.051 -8.856 1.00 93.88 201 HIS A CA 1
ATOM 1637 C C . HIS A 1 201 ? -14.680 0.934 -9.535 1.00 93.88 201 HIS A C 1
ATOM 1639 O O . HIS A 1 201 ? -15.873 1.102 -9.776 1.00 93.88 201 HIS A O 1
ATOM 1645 N N . GLY A 1 202 ? -14.050 -0.221 -9.766 1.00 94.69 202 GLY A N 1
ATOM 1646 C CA . GLY A 1 202 ? -14.703 -1.373 -10.377 1.00 94.69 202 GLY A CA 1
ATOM 1647 C C . GLY A 1 202 ? -15.027 -1.138 -11.850 1.00 94.69 202 GLY A C 1
ATOM 1648 O O . GLY A 1 202 ? -16.107 -1.523 -12.292 1.00 94.69 202 GLY A O 1
ATOM 1649 N N . ASP A 1 203 ? -14.120 -0.490 -12.590 1.00 97.62 203 ASP A N 1
ATOM 1650 C CA . ASP A 1 203 ? -14.265 -0.241 -14.027 1.00 97.62 203 ASP A CA 1
ATOM 1651 C C . ASP A 1 203 ? -14.629 -1.539 -14.764 1.00 97.62 203 ASP A C 1
ATOM 1653 O O . ASP A 1 203 ? -13.840 -2.487 -14.821 1.00 97.62 203 ASP A O 1
ATOM 1657 N N . ALA A 1 204 ? -15.844 -1.576 -15.318 1.00 97.19 204 ALA A N 1
ATOM 1658 C CA . ALA A 1 204 ? -16.419 -2.777 -15.912 1.00 97.19 204 ALA A CA 1
ATOM 1659 C C . ALA A 1 204 ? -15.625 -3.277 -17.128 1.00 97.19 204 ALA A C 1
ATOM 1661 O O . ALA A 1 204 ? -15.524 -4.484 -17.330 1.00 97.19 204 ALA A O 1
ATOM 1662 N N . PHE A 1 205 ? -15.016 -2.376 -17.903 1.00 97.44 205 PHE A N 1
ATOM 1663 C CA . PHE A 1 205 ? -14.251 -2.744 -19.092 1.00 97.44 205 PHE A CA 1
ATOM 1664 C C . PHE A 1 205 ? -12.886 -3.325 -18.720 1.00 97.44 205 PHE A C 1
ATOM 1666 O O . PHE A 1 205 ? -12.439 -4.287 -19.343 1.00 97.44 205 PHE A O 1
ATOM 1673 N N . LEU A 1 206 ? -12.230 -2.798 -17.683 1.00 96.38 206 LEU A N 1
ATOM 1674 C CA . LEU A 1 206 ? -11.020 -3.409 -17.132 1.00 96.38 206 LEU A CA 1
ATOM 1675 C C . LEU A 1 206 ? -11.322 -4.752 -16.462 1.00 96.38 206 LEU A C 1
ATOM 1677 O O . LEU A 1 206 ? -10.491 -5.655 -16.543 1.00 96.38 206 LEU A O 1
ATOM 1681 N N . VAL A 1 207 ? -12.490 -4.892 -15.822 1.00 96.25 207 VAL A N 1
ATOM 1682 C CA . VAL A 1 207 ? -12.944 -6.170 -15.254 1.00 96.25 207 VAL A CA 1
ATOM 1683 C C . VAL A 1 207 ? -13.123 -7.222 -16.336 1.00 96.25 207 VAL A C 1
ATOM 1685 O O . VAL A 1 207 ? -12.568 -8.308 -16.215 1.00 96.25 207 VAL A O 1
ATOM 1688 N N . GLU A 1 208 ? -13.863 -6.884 -17.388 1.00 96.50 208 GLU A N 1
ATOM 1689 C CA . GLU A 1 208 ? -14.147 -7.784 -18.504 1.00 96.50 208 GLU A CA 1
ATOM 1690 C C . GLU A 1 208 ? -12.877 -8.154 -19.278 1.00 96.50 208 GLU A C 1
ATOM 1692 O O . GLU A 1 208 ? -12.695 -9.301 -19.677 1.00 96.50 208 GLU A O 1
ATOM 1697 N N . ARG A 1 209 ? -11.975 -7.188 -19.504 1.00 96.56 209 ARG A N 1
ATOM 1698 C CA . ARG A 1 209 ? -10.781 -7.416 -20.326 1.00 96.56 209 ARG A CA 1
ATOM 1699 C C . ARG A 1 209 ? -9.673 -8.170 -19.596 1.00 96.56 209 ARG A C 1
ATOM 1701 O O . ARG A 1 209 ? -8.896 -8.853 -20.260 1.00 96.56 209 ARG A O 1
ATOM 1708 N N . TYR A 1 210 ? -9.595 -8.016 -18.276 1.00 96.50 210 TYR A N 1
ATOM 1709 C CA . TYR A 1 210 ? -8.590 -8.632 -17.414 1.00 96.50 210 TYR A CA 1
ATOM 1710 C C . TYR A 1 210 ? -9.271 -9.222 -16.174 1.00 96.50 210 TYR A C 1
ATOM 1712 O O . TYR A 1 210 ? -9.236 -8.653 -15.072 1.00 96.50 210 TYR A O 1
ATOM 1720 N N . GLU A 1 211 ? -9.948 -10.349 -16.389 1.00 92.75 211 GLU A N 1
ATOM 1721 C CA . GLU A 1 211 ? -10.643 -11.089 -15.336 1.00 92.75 211 GLU A CA 1
ATOM 1722 C C . GLU A 1 211 ? -9.638 -11.629 -14.311 1.00 92.75 211 GLU A C 1
ATOM 1724 O O . GLU A 1 211 ? -9.749 -11.321 -13.120 1.00 92.75 211 GLU A O 1
ATOM 1729 N N . GLU A 1 212 ? -8.605 -12.326 -14.795 1.00 94.94 212 GLU A N 1
ATOM 1730 C CA . GLU A 1 212 ? -7.522 -12.871 -13.980 1.00 94.94 212 GLU A CA 1
ATOM 1731 C C . GLU A 1 212 ? -6.461 -11.811 -13.649 1.00 94.94 212 GLU A C 1
ATOM 1733 O O . GLU A 1 212 ? -6.121 -10.934 -14.454 1.00 94.94 212 GLU A O 1
ATOM 1738 N N . LEU A 1 213 ? -5.892 -11.896 -12.441 1.00 93.81 213 LEU A N 1
ATOM 1739 C CA . LEU A 1 213 ? -4.861 -10.950 -11.999 1.00 93.81 213 LEU A CA 1
ATOM 1740 C C . LEU A 1 213 ? -3.580 -11.071 -12.824 1.00 93.81 213 LEU A C 1
ATOM 1742 O O . LEU A 1 213 ? -2.894 -10.076 -13.058 1.00 93.81 213 LEU A O 1
ATOM 1746 N N . GLU A 1 214 ? -3.258 -12.290 -13.231 1.00 96.25 214 GLU A N 1
ATOM 1747 C CA . GLU A 1 214 ? -2.099 -12.651 -14.030 1.00 96.25 214 GLU A CA 1
ATOM 1748 C C . GLU A 1 214 ? -2.149 -11.972 -15.404 1.00 96.25 214 GLU A C 1
ATOM 1750 O O . GLU A 1 214 ? -1.132 -11.439 -15.854 1.00 96.25 214 GLU A O 1
ATOM 1755 N N . ASP A 1 215 ? -3.332 -11.880 -16.019 1.00 97.38 215 ASP A N 1
ATOM 1756 C CA . ASP A 1 215 ? -3.520 -11.206 -17.306 1.00 97.38 215 ASP A CA 1
ATOM 1757 C C . ASP A 1 215 ? -3.309 -9.693 -17.179 1.00 97.38 215 ASP A C 1
ATOM 1759 O O . ASP A 1 215 ? -2.570 -9.093 -17.967 1.00 97.38 215 ASP A O 1
ATOM 1763 N N . LEU A 1 216 ? -3.886 -9.070 -16.141 1.00 97.50 216 LEU A N 1
ATOM 1764 C CA . LEU A 1 216 ? -3.666 -7.648 -15.854 1.00 97.50 216 LEU A CA 1
ATOM 1765 C C . LEU A 1 216 ? -2.185 -7.359 -15.581 1.00 97.50 216 LEU A C 1
ATOM 1767 O O . LEU A 1 216 ? -1.616 -6.399 -16.109 1.00 97.50 216 LEU A O 1
ATOM 1771 N N . ALA A 1 217 ? -1.544 -8.197 -14.765 1.00 97.06 217 ALA A N 1
ATOM 1772 C CA . ALA A 1 217 ? -0.132 -8.076 -14.439 1.00 97.06 217 ALA A CA 1
ATOM 1773 C C . ALA A 1 217 ? 0.755 -8.244 -15.677 1.00 97.06 217 ALA A C 1
ATOM 1775 O O . ALA A 1 217 ? 1.731 -7.500 -15.825 1.00 97.06 217 ALA A O 1
ATOM 1776 N N . SER A 1 218 ? 0.416 -9.169 -16.580 1.00 97.56 218 SER A N 1
ATOM 1777 C CA . SER A 1 218 ? 1.125 -9.358 -17.846 1.00 97.56 218 SER A CA 1
ATOM 1778 C C . SER A 1 218 ? 1.007 -8.110 -18.713 1.00 97.56 218 SER A C 1
ATOM 1780 O O . SER A 1 218 ? 2.028 -7.543 -19.099 1.00 97.56 218 SER A O 1
ATOM 1782 N N . ALA A 1 219 ? -0.211 -7.601 -18.918 1.00 98.00 219 ALA A N 1
ATOM 1783 C CA . ALA A 1 219 ? -0.452 -6.413 -19.735 1.00 98.00 219 ALA A CA 1
ATOM 1784 C C . ALA A 1 219 ? 0.287 -5.171 -19.205 1.00 98.00 219 ALA A C 1
ATOM 1786 O O . ALA A 1 219 ? 0.940 -4.452 -19.966 1.00 98.00 219 ALA A O 1
ATOM 1787 N N . LEU A 1 220 ? 0.256 -4.943 -17.886 1.00 97.94 220 LEU A N 1
ATOM 1788 C CA . LEU A 1 220 ? 1.056 -3.897 -17.245 1.00 97.94 220 LEU A CA 1
ATOM 1789 C C . LEU A 1 220 ? 2.553 -4.109 -17.511 1.00 97.94 220 LEU A C 1
ATOM 1791 O O . LEU A 1 220 ? 3.262 -3.180 -17.893 1.00 97.94 220 LEU A O 1
ATOM 1795 N N . SER A 1 221 ? 3.044 -5.334 -17.351 1.00 96.50 221 SER A N 1
ATOM 1796 C CA . SER A 1 221 ? 4.467 -5.652 -17.513 1.00 96.50 221 SER A CA 1
ATOM 1797 C C . SER A 1 221 ? 4.952 -5.492 -18.944 1.00 96.50 221 SER A C 1
ATOM 1799 O O . SER A 1 221 ? 6.066 -5.020 -19.145 1.00 96.50 221 SER A O 1
ATOM 1801 N N . GLU A 1 222 ? 4.124 -5.783 -19.942 1.00 97.00 222 GLU A N 1
ATOM 1802 C CA . GLU A 1 222 ? 4.439 -5.519 -21.345 1.00 97.00 222 GLU A CA 1
ATOM 1803 C C . GLU A 1 222 ? 4.606 -4.020 -21.628 1.00 97.00 222 GLU A C 1
ATOM 1805 O O . GLU A 1 222 ? 5.547 -3.627 -22.322 1.00 97.00 222 GLU A O 1
ATOM 1810 N N . ILE A 1 223 ? 3.731 -3.170 -21.072 1.00 97.12 223 ILE A N 1
ATOM 1811 C CA . ILE A 1 223 ? 3.828 -1.706 -21.207 1.00 97.12 223 ILE A CA 1
ATOM 1812 C C . ILE A 1 223 ? 5.131 -1.209 -20.584 1.00 97.12 223 ILE A C 1
ATOM 1814 O O . ILE A 1 223 ? 5.884 -0.469 -21.216 1.00 97.12 223 ILE A O 1
ATOM 1818 N N . TRP A 1 224 ? 5.415 -1.643 -19.357 1.00 95.69 224 TRP A N 1
ATOM 1819 C CA . TRP A 1 224 ? 6.658 -1.310 -18.675 1.00 95.69 224 TRP A CA 1
ATOM 1820 C C . TRP A 1 224 ? 7.876 -1.785 -19.466 1.00 95.69 224 TRP A C 1
ATOM 1822 O O . TRP A 1 224 ? 8.798 -1.004 -19.694 1.00 95.69 224 TRP A O 1
ATOM 1832 N N . TRP A 1 225 ? 7.874 -3.043 -19.914 1.00 94.25 225 TRP A N 1
ATOM 1833 C CA . TRP A 1 225 ? 8.995 -3.657 -20.617 1.00 94.25 225 TRP A CA 1
ATOM 1834 C C . TRP A 1 225 ? 9.343 -2.915 -21.899 1.00 94.25 225 TRP A C 1
ATOM 1836 O O . TRP A 1 225 ? 10.512 -2.605 -22.093 1.00 94.25 225 TRP A O 1
ATOM 1846 N N . LYS A 1 226 ? 8.346 -2.531 -22.709 1.00 94.56 226 LYS A N 1
ATOM 1847 C CA . LYS A 1 226 ? 8.553 -1.729 -23.929 1.00 94.56 226 LYS A CA 1
ATOM 1848 C C . LYS A 1 226 ? 9.342 -0.441 -23.683 1.00 94.56 226 LYS A C 1
ATOM 1850 O O . LYS A 1 226 ? 10.047 0.010 -24.577 1.00 94.56 226 LYS A O 1
ATOM 1855 N N . ILE A 1 227 ? 9.205 0.152 -22.498 1.00 92.88 227 ILE A N 1
ATOM 1856 C CA . ILE A 1 227 ? 9.884 1.398 -22.132 1.00 92.88 227 ILE A CA 1
ATOM 1857 C C . ILE A 1 227 ? 11.234 1.132 -21.470 1.00 92.88 227 ILE A C 1
ATOM 1859 O O . ILE A 1 227 ? 12.173 1.890 -21.690 1.00 92.88 227 ILE A O 1
ATOM 1863 N N . ILE A 1 228 ? 11.345 0.095 -20.633 1.00 89.50 228 ILE A N 1
ATOM 1864 C CA . ILE A 1 228 ? 12.555 -0.110 -19.829 1.00 89.50 228 ILE A CA 1
ATOM 1865 C C . ILE A 1 228 ? 13.581 -1.043 -20.479 1.00 89.50 228 ILE A C 1
ATOM 1867 O O . ILE A 1 228 ? 14.752 -0.982 -20.111 1.00 89.50 228 ILE A O 1
ATOM 1871 N N . SER A 1 229 ? 13.185 -1.902 -21.425 1.00 88.25 229 SER A N 1
ATOM 1872 C CA . SER A 1 229 ? 14.062 -2.919 -22.026 1.00 88.25 229 SER A CA 1
ATOM 1873 C C . SER A 1 229 ? 15.257 -2.319 -22.766 1.00 88.25 229 SER A C 1
ATOM 1875 O O . SER A 1 229 ? 16.334 -2.917 -22.776 1.00 88.25 229 SER A O 1
ATOM 1877 N N . GLU A 1 230 ? 15.103 -1.116 -23.327 1.00 86.06 230 GLU A N 1
ATOM 1878 C CA . GLU A 1 230 ? 16.193 -0.366 -23.966 1.00 86.06 230 GLU A CA 1
ATOM 1879 C C . GLU A 1 230 ? 17.365 -0.127 -23.005 1.00 86.06 230 GLU A C 1
ATOM 1881 O O . GLU A 1 230 ? 18.518 -0.096 -23.418 1.00 86.06 230 GLU A O 1
ATOM 1886 N N . TYR A 1 231 ? 17.096 -0.051 -21.699 1.00 83.31 231 TYR A N 1
ATOM 1887 C CA . TYR A 1 231 ? 18.130 0.163 -20.695 1.00 83.31 231 TYR A CA 1
ATOM 1888 C C . TYR A 1 231 ? 18.842 -1.120 -20.246 1.00 83.31 231 TYR A C 1
ATOM 1890 O O . TYR A 1 231 ? 19.858 -1.024 -19.547 1.00 83.31 231 TYR A O 1
ATOM 1898 N N . TYR A 1 232 ? 18.316 -2.290 -20.624 1.00 73.00 232 TYR A N 1
ATOM 1899 C CA . TYR A 1 232 ? 18.874 -3.616 -20.332 1.00 73.00 232 TYR A CA 1
ATOM 1900 C C . TYR A 1 232 ? 19.631 -4.233 -21.511 1.00 73.00 232 TYR A C 1
ATOM 1902 O O . TYR A 1 232 ? 20.311 -5.241 -21.318 1.00 73.00 232 TYR A O 1
ATOM 1910 N N . THR A 1 233 ? 19.497 -3.657 -22.704 1.00 63.03 233 THR A N 1
ATOM 1911 C CA . THR A 1 233 ? 20.157 -4.136 -23.919 1.00 63.03 233 THR A CA 1
ATOM 1912 C C . THR A 1 233 ? 21.503 -3.419 -24.031 1.00 63.03 233 THR A C 1
ATOM 1914 O O . THR A 1 233 ? 21.537 -2.190 -23.985 1.00 63.03 233 THR A O 1
ATOM 1917 N N . ILE A 1 234 ? 22.597 -4.184 -24.079 1.00 50.38 234 ILE A N 1
ATOM 1918 C CA . ILE A 1 234 ? 23.950 -3.695 -24.395 1.00 50.38 234 ILE A CA 1
ATOM 1919 C C . ILE A 1 234 ? 24.185 -3.951 -25.878 1.00 50.38 234 ILE A C 1
ATOM 1921 O O . ILE A 1 234 ? 23.881 -5.090 -26.302 1.00 50.38 234 ILE A O 1
#

Secondary structure (DSSP, 8-state):
-------SSS---SS-HHHHHHHHHH-TTS-HHHHHHHHHHHHHHHHHHH-TTSPP-HHHHHHHHT--HHHHHTT-SSHHHHHHHHHHHHHHHHHTT------SSS---HHHHHHHHHHHHHHHHHHTHHHHHHHHHHHTT-HHHHHHHHHHHHHHHHHHHHHHHHHHTS---HHHHHHHHHHHHHHHHHHHHHHHIIIII--HHHHHH--SHHHHHHHHHHHHHHHHGGGT--

Organism: NCBI:txid94626

Radius of gyration: 19.78 Å; chains: 1; bounding box: 48×43×52 Å

InterPro domains:
  IPR001647 DNA-binding HTH domain, TetR-type [PS50977] (34-94)
  IPR009057 Homedomain-like superfamily [SSF46689] (32-94)
  IPR036271 Tetracyclin repressor-like, C-terminal domain superfamily [SSF48498] (112-226)
  IPR050624 Nucleoid occlusion factor SlmA/HTH-type transcriptional regulator [PTHR43479] (32-207)

Foldseek 3Di:
DDDQPPLPWFPPVSQQPLRVLQVQLPDPVDDPLRSLLSLLLSQVQVCCVVPLPDDDAPVSSCVSRVDDPVSVVVNAVGVLRSLVVSLVSCCCVRQVDRDGPPDPDDDPPPLSNQLSVLLSVLVCCQSRVSNVLSCVVCCVPVVVSVVSVVVSLVVVLVVVLVVLCVLVVHHDDPVRSVVSSVLSVVLVVVSSVLSCCVRNVVPVVSCVVPVDSSSVSNVSSVVVCVPCVVSNDD